Protein 6A5D (pdb70)

Structure (mmCIF, N/CA/C/O backbone):
data_6A5D
#
_entry.id   6A5D
#
_cell.length_a   35.212
_cell.length_b   66.516
_cell.length_c   43.686
_cell.angle_alpha   90.000
_cell.angle_beta   111.130
_cell.angle_gamma   90.000
#
_symmetry.space_group_name_H-M   'P 1 21 1'
#
loop_
_entity.id
_entity.type
_entity.pdbx_description
1 polymer 'GPI-anchored protein LLG1'
2 branched alpha-L-fucopyranose-(1-3)-[alpha-L-fucopyranose-(1-6)]2-acetamido-2-deoxy-beta-D-glucopyranose
3 water water
#
loop_
_atom_site.group_PDB
_atom_site.id
_atom_site.type_symbol
_atom_site.label_atom_id
_atom_site.label_alt_id
_atom_site.label_comp_id
_atom_site.label_asym_id
_atom_site.label_entity_id
_atom_site.label_seq_id
_atom_site.pdbx_PDB_ins_code
_atom_site.Cartn_x
_atom_site.Cartn_y
_atom_site.Cartn_z
_atom_site.occupancy
_atom_site.B_iso_or_equiv
_atom_site.auth_seq_id
_atom_site.auth_comp_id
_atom_site.auth_asym_id
_atom_site.auth_atom_id
_atom_site.pdbx_PDB_model_num
ATOM 1 N N . LYS A 1 23 ? -8.364 9.466 19.083 1.00 20.85 46 LYS A N 1
ATOM 2 C CA . LYS A 1 23 ? -7.914 9.349 17.700 1.00 16.64 46 LYS A CA 1
ATOM 3 C C . LYS A 1 23 ? -8.884 8.523 16.853 1.00 17.01 46 LYS A C 1
ATOM 4 O O . LYS A 1 23 ? -9.550 7.620 17.353 1.00 15.64 46 LYS A O 1
ATOM 10 N N . LYS A 1 24 ? -8.962 8.826 15.562 1.00 13.67 47 LYS A N 1
ATOM 11 C CA . LYS A 1 24 ? -9.785 8.028 14.672 1.00 13.01 47 LYS A CA 1
ATOM 12 C C . LYS A 1 24 ? -9.119 6.678 14.433 1.00 11.98 47 LYS A C 1
ATOM 13 O O . LYS A 1 24 ? -7.894 6.544 14.513 1.00 13.64 47 LYS A O 1
ATOM 19 N N . THR A 1 25 ? -9.947 5.669 14.177 1.00 12.49 48 THR A N 1
ATOM 20 C CA . THR A 1 25 ? -9.458 4.318 13.924 1.00 13.74 48 THR A CA 1
ATOM 21 C C . THR A 1 25 ? -8.764 4.256 12.572 1.00 14.01 48 THR A C 1
ATOM 22 O O . THR A 1 25 ? -9.375 4.542 11.538 1.00 11.18 48 THR A O 1
ATOM 26 N N . CYS A 1 26 ? -7.506 3.835 12.563 1.00 10.72 49 CYS A N 1
ATOM 27 C CA . CYS A 1 26 ? -6.758 3.824 11.316 1.00 10.89 49 CYS A CA 1
ATOM 28 C C . CYS A 1 26 ? -7.464 2.922 10.310 1.00 13.64 49 CYS A C 1
ATOM 29 O O . CYS A 1 26 ? -7.793 1.774 10.646 1.00 13.61 49 CYS A O 1
ATOM 32 N N . PRO A 1 27 ? -7.732 3.398 9.086 1.00 14.08 50 PRO A N 1
ATOM 33 C CA . PRO A 1 27 ? -8.371 2.527 8.087 1.00 13.22 50 PRO A CA 1
ATOM 34 C C . PRO A 1 27 ? -7.436 1.519 7.434 1.00 14.41 50 PRO A C 1
ATOM 35 O O . PRO A 1 27 ? -7.929 0.598 6.766 1.00 16.18 50 PRO A O 1
ATOM 39 N N . VAL A 1 28 ? -6.120 1.678 7.578 1.00 12.44 51 VAL A N 1
ATOM 40 C CA . VAL A 1 28 ? -5.145 0.702 7.090 1.00 12.42 51 VAL A CA 1
ATOM 41 C C . VAL A 1 28 ? -4.999 -0.412 8.113 1.00 13.60 51 VAL A C 1
ATOM 42 O O . VAL A 1 28 ? -4.788 -0.158 9.304 1.00 15.74 51 VAL A O 1
ATOM 46 N N . ASN A 1 29 ? -5.133 -1.654 7.657 1.00 12.24 52 ASN A N 1
ATOM 47 C CA . ASN A 1 29 ? -5.124 -2.806 8.566 1.00 12.64 52 ASN A CA 1
ATOM 48 C C . ASN A 1 29 ? -3.693 -3.289 8.812 1.00 11.90 52 ASN A C 1
ATOM 49 O O . ASN A 1 29 ? -3.268 -4.359 8.370 1.00 12.76 52 ASN A O 1
ATOM 54 N N . PHE A 1 30 ? -2.954 -2.478 9.572 1.00 10.74 53 PHE A N 1
ATOM 55 C CA . PHE A 1 30 ? -1.556 -2.789 9.841 1.00 12.97 53 PHE A CA 1
ATOM 56 C C . PHE A 1 30 ? -1.389 -4.141 10.517 1.00 11.05 53 PHE A C 1
ATOM 57 O O . PHE A 1 30 ? -0.385 -4.823 10.279 1.00 10.57 53 PHE A O 1
ATOM 65 N N . GLU A 1 31 ? -2.379 -4.566 11.312 1.00 10.72 54 GLU A N 1
ATOM 66 C CA . GLU A 1 31 ? -2.262 -5.828 12.035 1.00 14.89 54 GLU A CA 1
ATOM 67 C C . GLU A 1 31 ? -1.936 -6.994 11.111 1.00 14.56 54 GLU A C 1
ATOM 68 O O . GLU A 1 31 ? -1.149 -7.880 11.470 1.00 12.60 54 GLU A O 1
ATOM 74 N N . PHE A 1 32 ? -2.503 -6.996 9.909 1.00 14.96 55 PHE A N 1
ATOM 75 C CA . PHE A 1 32 ? -2.423 -8.144 9.019 1.00 12.08 55 PHE A CA 1
ATOM 76 C C . PHE A 1 32 ? -1.579 -7.909 7.777 1.00 14.33 55 PHE A C 1
ATOM 77 O O . PHE A 1 32 ? -1.616 -8.718 6.843 1.00 12.73 55 PHE A O 1
ATOM 85 N N . MET A 1 33 ? -0.809 -6.833 7.747 1.00 12.93 56 MET A N 1
ATOM 86 C CA . MET A 1 33 ? 0.072 -6.581 6.625 1.00 13.27 56 MET A CA 1
ATOM 87 C C . MET A 1 33 ? 1.295 -7.480 6.703 1.00 11.80 56 MET A C 1
ATOM 88 O O . MET A 1 33 ? 1.536 -8.188 7.690 1.00 11.89 56 MET A O 1
ATOM 93 N N . ASN A 1 34 ? 2.071 -7.447 5.637 1.00 9.85 57 ASN A N 1
ATOM 94 C CA . ASN A 1 34 ? 3.237 -8.298 5.504 1.00 11.89 57 ASN A CA 1
ATOM 95 C C . ASN A 1 34 ? 4.476 -7.465 5.789 1.00 11.49 57 ASN A C 1
ATOM 96 O O . ASN A 1 34 ? 4.781 -6.530 5.047 1.00 12.17 57 ASN A O 1
ATOM 101 N N . TYR A 1 35 ? 5.194 -7.826 6.850 1.00 10.40 58 TYR A N 1
ATOM 102 C CA . TYR A 1 35 ? 6.336 -7.071 7.343 1.00 10.34 58 TYR A CA 1
ATOM 103 C C . TYR A 1 35 ? 7.667 -7.641 6.870 1.00 11.32 58 TYR A C 1
ATOM 104 O O . TYR A 1 35 ? 8.723 -7.157 7.298 1.00 12.31 58 TYR A O 1
ATOM 113 N N . THR A 1 36 ? 7.641 -8.633 5.972 1.00 10.38 59 THR A N 1
ATOM 114 C CA . THR A 1 36 ? 8.868 -9.337 5.605 1.00 11.97 59 THR A CA 1
ATOM 115 C C . THR A 1 36 ? 9.867 -8.426 4.902 1.00 10.69 59 THR A C 1
ATOM 116 O O . THR A 1 36 ? 11.082 -8.624 5.041 1.00 15.21 59 THR A O 1
ATOM 120 N N . ILE A 1 37 ? 9.396 -7.408 4.182 1.00 10.11 60 ILE A N 1
ATOM 121 C CA . ILE A 1 37 ? 10.338 -6.475 3.565 1.00 12.44 60 ILE A CA 1
ATOM 122 C C . ILE A 1 37 ? 11.264 -5.868 4.617 1.00 12.91 60 ILE A C 1
ATOM 123 O O . ILE A 1 37 ? 12.459 -5.659 4.370 1.00 14.46 60 ILE A O 1
ATOM 128 N N . ILE A 1 38 ? 10.738 -5.610 5.818 1.00 11.31 61 ILE A N 1
ATOM 129 C CA . ILE A 1 38 ? 11.572 -5.081 6.899 1.00 9.67 61 ILE A CA 1
ATOM 130 C C . ILE A 1 38 ? 12.355 -6.192 7.594 1.00 11.24 61 ILE A C 1
ATOM 131 O O . ILE A 1 38 ? 13.582 -6.097 7.754 1.00 13.17 61 ILE A O 1
ATOM 136 N N . THR A 1 39 ? 11.668 -7.254 8.038 1.00 9.54 62 THR A N 1
ATOM 137 C CA . THR A 1 39 ? 12.330 -8.253 8.879 1.00 12.07 62 THR A CA 1
ATOM 138 C C . THR A 1 39 ? 13.406 -9.026 8.123 1.00 14.52 62 THR A C 1
ATOM 139 O O . THR A 1 39 ? 14.376 -9.490 8.744 1.00 13.86 62 THR A O 1
ATOM 143 N N . SER A 1 40 ? 13.246 -9.202 6.805 1.00 11.02 63 SER A N 1
ATOM 144 C CA . SER A 1 40 ? 14.253 -9.910 6.016 1.00 14.28 63 SER A CA 1
ATOM 145 C C . SER A 1 40 ? 15.505 -9.066 5.795 1.00 14.64 63 SER A C 1
ATOM 146 O O . SER A 1 40 ? 16.590 -9.621 5.581 1.00 18.00 63 SER A O 1
ATOM 149 N N . LYS A 1 41 ? 15.373 -7.732 5.786 1.00 12.41 64 LYS A N 1
ATOM 150 C CA . LYS A 1 41 ? 16.505 -6.848 5.517 1.00 12.88 64 LYS A CA 1
ATOM 151 C C . LYS A 1 41 ? 17.123 -6.224 6.758 1.00 14.31 64 LYS A C 1
ATOM 152 O O . LYS A 1 41 ? 18.228 -5.680 6.667 1.00 14.91 64 LYS A O 1
ATOM 158 N N . CYS A 1 42 ? 16.431 -6.236 7.890 1.00 12.15 65 CYS A N 1
ATOM 159 C CA . CYS A 1 42 ? 16.844 -5.476 9.063 1.00 10.33 65 CYS A CA 1
ATOM 160 C C . CYS A 1 42 ? 16.925 -6.430 10.251 1.00 11.21 65 CYS A C 1
ATOM 161 O O . CYS A 1 42 ? 15.933 -6.648 10.947 1.00 12.35 65 CYS A O 1
ATOM 164 N N . LYS A 1 43 ? 18.101 -7.002 10.480 1.00 12.10 66 LYS A N 1
ATOM 165 C CA . LYS A 1 43 ? 18.263 -8.019 11.509 1.00 15.22 66 LYS A CA 1
ATOM 166 C C . LYS A 1 43 ? 19.225 -7.501 12.563 1.00 14.58 66 LYS A C 1
ATOM 167 O O . LYS A 1 43 ? 20.204 -6.820 12.237 1.00 16.35 66 LYS A O 1
ATOM 173 N N . GLY A 1 44 ? 18.913 -7.799 13.821 1.00 17.64 67 GLY A N 1
ATOM 174 C CA . GLY A 1 44 ? 19.720 -7.393 14.958 1.00 20.90 67 GLY A CA 1
ATOM 175 C C . GLY A 1 44 ? 20.657 -8.451 15.501 1.00 22.10 67 GLY A C 1
ATOM 176 O O . GLY A 1 44 ? 20.711 -9.566 14.982 1.00 21.27 67 GLY A O 1
ATOM 177 N N . PRO A 1 45 ? 21.395 -8.107 16.566 1.00 17.14 68 PRO A N 1
ATOM 178 C CA . PRO A 1 45 ? 21.235 -6.852 17.309 1.00 16.92 68 PRO A CA 1
ATOM 179 C C . PRO A 1 45 ? 21.949 -5.647 16.675 1.00 17.58 68 PRO A C 1
ATOM 180 O O . PRO A 1 45 ? 21.615 -4.508 16.997 1.00 19.15 68 PRO A O 1
ATOM 184 N N . LYS A 1 46 ? 22.897 -5.886 15.770 1.00 16.30 69 LYS A N 1
ATOM 185 C CA . LYS A 1 46 ? 23.583 -4.797 15.066 1.00 16.38 69 LYS A CA 1
ATOM 186 C C . LYS A 1 46 ? 22.819 -4.447 13.789 1.00 16.11 69 LYS A C 1
ATOM 187 O O . LYS A 1 46 ? 23.213 -4.781 12.670 1.00 16.56 69 LYS A O 1
ATOM 193 N N . TYR A 1 47 ? 21.686 -3.785 13.982 1.00 14.14 70 TYR A N 1
ATOM 194 C CA . TYR A 1 47 ? 20.817 -3.418 12.873 1.00 13.82 70 TYR A CA 1
ATOM 195 C C . TYR A 1 47 ? 21.543 -2.485 11.902 1.00 14.75 70 TYR A C 1
ATOM 196 O O . TYR A 1 47 ? 22.110 -1.473 12.328 1.00 15.00 70 TYR A O 1
ATOM 205 N N . PRO A 1 48 ? 21.597 -2.811 10.617 1.00 11.97 71 PRO A N 1
ATOM 206 C CA . PRO A 1 48 ? 22.258 -1.915 9.640 1.00 12.32 71 PRO A CA 1
ATOM 207 C C . PRO A 1 48 ? 21.427 -0.662 9.410 1.00 11.59 71 PRO A C 1
ATOM 208 O O . PRO A 1 48 ? 20.308 -0.745 8.891 1.00 12.31 71 PRO A O 1
ATOM 212 N N . PRO A 1 49 ? 21.944 0.524 9.741 1.00 9.35 72 PRO A N 1
ATOM 213 C CA . PRO A 1 49 ? 21.084 1.732 9.714 1.00 10.94 72 PRO A CA 1
ATOM 214 C C . PRO A 1 49 ? 20.499 2.073 8.350 1.00 11.22 72 PRO A C 1
ATOM 215 O O . PRO A 1 49 ? 19.303 2.382 8.255 1.00 11.85 72 PRO A O 1
ATOM 219 N N . LYS A 1 50 ? 21.319 2.087 7.299 1.00 11.45 73 LYS A N 1
ATOM 220 C CA . LYS A 1 50 ? 20.814 2.488 5.991 1.00 12.59 73 LYS A CA 1
ATOM 221 C C . LYS A 1 50 ? 19.846 1.451 5.430 1.00 10.15 73 LYS A C 1
ATOM 222 O O . LYS A 1 50 ? 18.773 1.803 4.915 1.00 11.92 73 LYS A O 1
ATOM 228 N N . GLU A 1 51 ? 20.191 0.167 5.530 1.00 12.05 74 GLU A N 1
ATOM 229 C CA . GLU A 1 51 ? 19.291 -0.870 5.028 1.00 12.24 74 GLU A CA 1
ATOM 230 C C . GLU A 1 51 ? 17.991 -0.920 5.822 1.00 10.71 74 GLU A C 1
ATOM 231 O O . GLU A 1 51 ? 16.916 -1.108 5.250 1.00 12.49 74 GLU A O 1
ATOM 237 N N . CYS A 1 52 ? 18.066 -0.684 7.132 1.00 10.01 75 CYS A N 1
ATOM 238 C CA . CYS A 1 52 ? 16.864 -0.689 7.953 1.00 9.77 75 CYS A CA 1
ATOM 239 C C . CYS A 1 52 ? 15.972 0.491 7.618 1.00 10.31 75 CYS A C 1
ATOM 240 O O . CYS A 1 52 ? 14.756 0.329 7.476 1.00 9.66 75 CYS A O 1
ATOM 243 N N . CYS A 1 53 ? 16.551 1.690 7.492 1.00 8.41 76 CYS A N 1
ATOM 244 C CA . CYS A 1 53 ? 15.762 2.851 7.103 1.00 10.15 76 CYS A CA 1
ATOM 245 C C . CYS A 1 53 ? 15.135 2.655 5.730 1.00 9.48 76 CYS A C 1
ATOM 246 O O . CYS A 1 53 ? 13.952 2.954 5.539 1.00 8.38 76 CYS A O 1
ATOM 249 N N . GLY A 1 54 ? 15.907 2.143 4.764 1.00 10.16 77 GLY A N 1
ATOM 250 C CA . GLY A 1 54 ? 15.356 1.947 3.431 1.00 10.59 77 GLY A CA 1
ATOM 251 C C . GLY A 1 54 ? 14.192 0.976 3.419 1.00 11.76 77 GLY A C 1
ATOM 252 O O . GLY A 1 54 ? 13.194 1.209 2.736 1.00 9.23 77 GLY A O 1
ATOM 253 N N . ALA A 1 55 ? 14.300 -0.117 4.173 1.00 8.24 78 ALA A N 1
ATOM 254 C CA . ALA A 1 55 ? 13.221 -1.102 4.212 1.00 10.05 78 ALA A CA 1
ATOM 255 C C . ALA A 1 55 ? 11.980 -0.519 4.872 1.00 9.83 78 ALA A C 1
ATOM 256 O O . ALA A 1 55 ? 10.847 -0.781 4.440 1.00 11.01 78 ALA A O 1
ATOM 258 N N . PHE A 1 56 ? 12.179 0.262 5.933 1.00 8.62 79 PHE A N 1
ATOM 259 C CA . PHE A 1 56 ? 11.069 0.928 6.599 1.00 8.31 79 PHE A CA 1
ATOM 260 C C . PHE A 1 56 ? 10.363 1.909 5.667 1.00 9.61 79 PHE A C 1
ATOM 261 O O . PHE A 1 56 ? 9.124 1.934 5.613 1.00 11.25 79 PHE A O 1
ATOM 269 N N . LYS A 1 57 ? 11.131 2.730 4.926 1.00 8.76 80 LYS A N 1
ATOM 270 C CA . LYS A 1 57 ? 10.534 3.637 3.946 1.00 9.42 80 LYS A CA 1
ATOM 271 C C . LYS A 1 57 ? 9.814 2.860 2.858 1.00 8.84 80 LYS A C 1
ATOM 272 O O . LYS A 1 57 ? 8.691 3.211 2.475 1.00 9.72 80 LYS A O 1
ATOM 278 N N . ASP A 1 58 ? 10.417 1.763 2.385 1.00 9.35 81 ASP A N 1
ATOM 279 C CA . ASP A 1 58 ? 9.761 0.950 1.363 1.00 9.18 81 ASP A CA 1
ATOM 280 C C . ASP A 1 58 ? 8.429 0.394 1.864 1.00 10.38 81 ASP A C 1
ATOM 281 O O . ASP A 1 58 ? 7.454 0.309 1.102 1.00 9.10 81 ASP A O 1
ATOM 286 N N . PHE A 1 59 ? 8.363 0.051 3.155 1.00 10.73 82 PHE A N 1
ATOM 287 C CA . PHE A 1 59 ? 7.131 -0.458 3.752 1.00 8.44 82 PHE A CA 1
ATOM 288 C C . PHE A 1 59 ? 6.113 0.656 3.967 1.00 10.35 82 PHE A C 1
ATOM 289 O O . PHE A 1 59 ? 4.916 0.476 3.694 1.00 10.94 82 PHE A O 1
ATOM 297 N N . ALA A 1 60 ? 6.568 1.807 4.470 1.00 10.65 83 ALA A N 1
ATOM 298 C CA . ALA A 1 60 ? 5.688 2.790 5.087 1.00 10.30 83 ALA A CA 1
ATOM 299 C C . ALA A 1 60 ? 5.347 3.950 4.171 1.00 9.56 83 ALA A C 1
ATOM 300 O O . ALA A 1 60 ? 4.257 4.505 4.280 1.00 10.36 83 ALA A O 1
ATOM 302 N N . CYS A 1 61 ? 6.242 4.309 3.261 1.00 10.56 84 CYS A N 1
ATOM 303 C CA . CYS A 1 61 ? 5.984 5.438 2.377 1.00 10.21 84 CYS A CA 1
ATOM 304 C C . CYS A 1 61 ? 4.703 5.323 1.553 1.00 12.38 84 CYS A C 1
ATOM 305 O O . CYS A 1 61 ? 4.104 6.376 1.27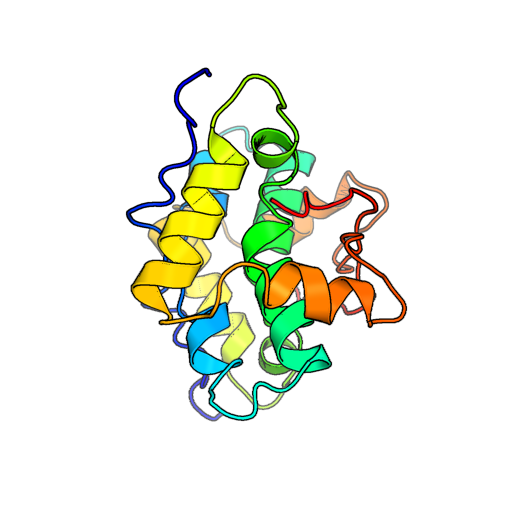1 1.00 10.72 84 CYS A O 1
ATOM 308 N N . PRO A 1 62 ? 4.227 4.141 1.148 1.00 10.35 85 PRO A N 1
ATOM 309 C CA . PRO A 1 62 ? 2.929 4.102 0.454 1.00 11.10 85 PRO A CA 1
ATOM 310 C C . PRO A 1 62 ? 1.770 4.583 1.308 1.00 11.43 85 PRO A C 1
ATOM 311 O O . PRO A 1 62 ? 0.683 4.814 0.770 1.00 12.54 85 PRO A O 1
ATOM 315 N N . TYR A 1 63 ? 1.968 4.770 2.613 1.00 7.28 86 TYR A N 1
ATOM 316 C CA . TYR A 1 63 ? 0.879 5.075 3.532 1.00 10.60 86 TYR A CA 1
ATOM 317 C C . TYR A 1 63 ? 1.023 6.439 4.187 1.00 11.09 86 TYR A C 1
ATOM 318 O O . TYR A 1 63 ? 0.380 6.695 5.207 1.00 11.72 86 TYR A O 1
ATOM 327 N N . THR A 1 64 ? 1.838 7.334 3.611 1.00 9.86 87 THR A N 1
ATOM 328 C CA . THR A 1 64 ? 2.000 8.653 4.222 1.00 11.83 87 THR A CA 1
ATOM 329 C C . THR A 1 64 ? 0.671 9.397 4.328 1.00 10.78 87 THR A C 1
ATOM 330 O O . THR A 1 64 ? 0.456 10.135 5.299 1.00 11.35 87 THR A O 1
ATOM 334 N N . ASP A 1 65 ? -0.237 9.213 3.363 1.00 11.53 88 ASP A N 1
ATOM 335 C CA . ASP A 1 65 ? -1.541 9.874 3.456 1.00 12.47 88 ASP A CA 1
ATOM 336 C C . ASP A 1 65 ? -2.200 9.559 4.795 1.00 11.29 88 ASP A C 1
ATOM 337 O O . ASP A 1 65 ? -2.685 10.453 5.499 1.00 12.50 88 ASP A O 1
ATOM 342 N N . GLN A 1 66 ? -2.224 8.281 5.162 1.00 9.68 89 GLN A N 1
ATOM 343 C CA . GLN A 1 66 ? -2.902 7.868 6.382 1.00 10.26 89 GLN A CA 1
ATOM 344 C C . GLN A 1 66 ? -2.028 8.088 7.609 1.00 10.00 89 GLN A C 1
ATOM 345 O O . GLN A 1 66 ? -2.522 8.536 8.649 1.00 11.85 89 GLN A O 1
ATOM 351 N N . LEU A 1 67 ? -0.723 7.835 7.484 1.00 10.85 90 LEU A N 1
ATOM 352 C CA . LEU A 1 67 ? 0.182 8.020 8.611 1.00 9.85 90 LEU A CA 1
ATOM 353 C C . LEU A 1 67 ? 0.231 9.478 9.045 1.00 13.04 90 LEU A C 1
ATOM 354 O O . LEU A 1 67 ? 0.377 9.772 10.237 1.00 11.96 90 LEU A O 1
ATOM 359 N N . ASN A 1 68 ? 0.141 10.402 8.090 1.00 10.69 91 ASN A N 1
ATOM 360 C CA . ASN A 1 68 ? 0.198 11.835 8.371 1.00 13.25 91 ASN A CA 1
ATOM 361 C C . ASN A 1 68 ? -1.163 12.441 8.650 1.00 12.89 91 ASN A C 1
ATOM 362 O O . ASN A 1 68 ? -1.295 13.675 8.651 1.00 14.53 91 ASN A O 1
ATOM 367 N N . ASP A 1 69 ? -2.184 11.615 8.823 1.00 13.76 92 ASP A N 1
ATOM 368 C CA . ASP A 1 69 ? -3.445 12.076 9.388 1.00 13.55 92 ASP A CA 1
ATOM 369 C C . ASP A 1 69 ? -3.240 12.118 10.895 1.00 14.93 92 ASP A C 1
ATOM 370 O O . ASP A 1 69 ? -3.338 11.099 11.586 1.00 14.07 92 ASP A O 1
ATOM 375 N N . LEU A 1 70 ? -2.951 13.316 11.407 1.00 15.42 93 LEU A N 1
ATOM 376 C CA . LEU A 1 70 ? -2.601 13.486 12.806 1.00 13.67 93 LEU A CA 1
ATOM 377 C C . LEU A 1 70 ? -3.775 13.233 13.742 1.00 16.29 93 LEU A C 1
ATOM 378 O O . LEU A 1 70 ? -3.567 13.086 14.952 1.00 18.60 93 LEU A O 1
ATOM 383 N N . SER A 1 71 ? -4.990 13.177 13.212 1.00 14.65 94 SER A N 1
ATOM 384 C CA . SER A 1 71 ? -6.183 12.885 13.994 1.00 14.21 94 SER A CA 1
ATOM 385 C C . SER A 1 71 ? -6.457 11.395 14.122 1.00 13.77 94 SER A C 1
ATOM 386 O O . SER A 1 71 ? -7.400 11.012 14.821 1.00 14.03 94 SER A O 1
ATOM 389 N N . SER A 1 72 ? -5.657 10.552 13.481 1.00 13.28 95 SER A N 1
ATOM 390 C CA . SER A 1 72 ? -5.848 9.108 13.501 1.00 14.25 95 SER A CA 1
ATOM 391 C C . SER A 1 72 ? -4.737 8.437 14.292 1.00 14.41 95 SER A C 1
ATOM 392 O O . SER A 1 72 ? -3.704 9.041 14.605 1.00 15.92 95 SER A O 1
ATOM 395 N N . ASP A 1 73 ? -4.953 7.157 14.595 1.00 10.23 96 ASP A N 1
ATOM 396 C CA . ASP A 1 73 ? -3.946 6.361 15.277 1.00 11.60 96 ASP A CA 1
ATOM 397 C C . ASP A 1 73 ? -3.097 5.541 14.312 1.00 13.09 96 ASP A C 1
ATOM 398 O O . ASP A 1 73 ? -2.458 4.575 14.736 1.00 10.23 96 ASP A O 1
ATOM 403 N N . CYS A 1 74 ? -3.031 5.941 13.037 1.00 11.30 97 CYS A N 1
ATOM 404 C CA . CYS A 1 74 ? -2.314 5.144 12.042 1.00 11.11 97 CYS A CA 1
ATOM 405 C C . CYS A 1 74 ? -0.837 5.001 12.394 1.00 10.92 97 CYS A C 1
ATOM 406 O O . CYS A 1 74 ? -0.298 3.894 12.378 1.00 11.45 97 CY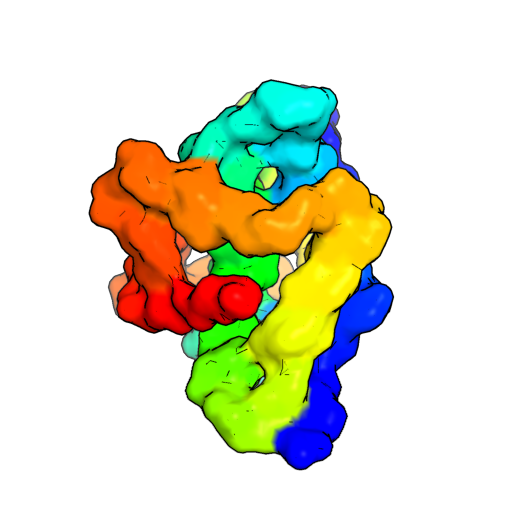S A O 1
ATOM 409 N N . ALA A 1 75 ? -0.168 6.113 12.727 1.00 12.25 98 ALA A N 1
ATOM 410 C CA . ALA A 1 75 ? 1.269 6.052 12.988 1.00 11.79 98 ALA A CA 1
ATOM 411 C C . ALA A 1 75 ? 1.585 5.193 14.210 1.00 12.20 98 ALA A C 1
ATOM 412 O O . ALA A 1 75 ? 2.441 4.300 14.149 1.00 14.24 98 ALA A O 1
ATOM 414 N N . THR A 1 76 ? 0.908 5.444 15.334 1.00 11.56 99 THR A N 1
ATOM 415 C CA . THR A 1 76 ? 1.178 4.641 16.530 1.00 13.95 99 THR A CA 1
ATOM 416 C C . THR A 1 76 ? 0.843 3.167 16.304 1.00 14.20 99 THR A C 1
ATOM 417 O O . THR A 1 76 ? 1.559 2.279 16.780 1.00 13.55 99 THR A O 1
ATOM 421 N N . THR A 1 77 ? -0.235 2.883 15.569 1.00 11.51 100 THR A N 1
ATOM 422 C CA . THR A 1 77 ? -0.579 1.496 15.269 1.00 12.05 100 THR A CA 1
ATOM 423 C C . THR A 1 77 ? 0.498 0.834 14.416 1.00 11.17 100 THR A C 1
ATOM 424 O O . THR A 1 77 ? 0.915 -0.293 14.695 1.00 13.19 100 THR A O 1
ATOM 428 N N . MET A 1 78 ? 0.971 1.522 13.374 1.00 10.66 101 MET A N 1
ATOM 429 C CA . MET A 1 78 ? 2.003 0.944 12.521 1.00 11.87 101 MET A CA 1
ATOM 430 C C . MET A 1 78 ? 3.261 0.622 13.311 1.00 11.40 101 MET A C 1
ATOM 431 O O . MET A 1 78 ? 3.813 -0.478 13.200 1.00 12.66 101 MET A O 1
ATOM 436 N N . PHE A 1 79 ? 3.747 1.585 14.088 1.00 10.99 102 PHE A N 1
ATOM 437 C CA . PHE A 1 79 ? 4.959 1.340 14.862 1.00 12.43 102 PHE A CA 1
ATOM 438 C C . PHE A 1 79 ? 4.757 0.206 15.866 1.00 11.75 102 PHE A C 1
ATOM 439 O O . PHE A 1 79 ? 5.666 -0.606 16.097 1.00 15.17 102 PHE A O 1
ATOM 447 N N . SER A 1 80 ? 3.561 0.102 16.447 1.00 11.34 103 SER A N 1
ATOM 448 C CA . SER A 1 80 ? 3.321 -0.969 17.409 1.00 11.46 103 SER A CA 1
ATOM 449 C C . SER A 1 80 ? 3.460 -2.338 16.752 1.00 13.66 103 SER A C 1
ATOM 450 O O . SER A 1 80 ? 4.057 -3.251 17.334 1.00 12.99 103 SER A O 1
ATOM 453 N N . TYR A 1 81 ? 2.992 -2.482 15.509 1.00 12.02 104 TYR A N 1
ATOM 454 C CA . TYR A 1 81 ? 3.091 -3.774 14.840 1.00 11.71 104 TYR A CA 1
ATOM 455 C C . TYR A 1 81 ? 4.472 -4.026 14.253 1.00 11.15 104 TYR A C 1
ATOM 456 O O . TYR A 1 81 ? 4.963 -5.161 14.302 1.00 14.21 104 TYR A O 1
ATOM 465 N N . ILE A 1 82 ? 5.125 -3.000 13.704 1.00 10.19 105 ILE A N 1
ATOM 466 C CA . ILE A 1 82 ? 6.509 -3.178 13.274 1.00 10.16 105 ILE A CA 1
ATOM 467 C C . ILE A 1 82 ? 7.340 -3.715 14.424 1.00 11.27 105 ILE A C 1
ATOM 468 O O . ILE A 1 82 ? 8.069 -4.705 14.286 1.00 10.92 105 ILE A O 1
ATOM 473 N N . ASN A 1 83 ? 7.206 -3.084 15.584 1.00 13.03 106 ASN A N 1
ATOM 474 C CA . ASN A 1 83 ? 8.076 -3.421 16.697 1.00 12.26 106 ASN A CA 1
ATOM 475 C C . ASN A 1 83 ? 7.709 -4.769 17.294 1.00 13.40 106 ASN A C 1
ATOM 476 O O . ASN A 1 83 ? 8.594 -5.505 17.751 1.00 13.42 106 ASN A O 1
ATOM 481 N N . LEU A 1 84 ? 6.420 -5.106 17.290 1.00 13.02 107 LEU A N 1
ATOM 482 C CA . LEU A 1 84 ? 5.974 -6.400 17.791 1.00 12.40 107 LEU A CA 1
ATOM 483 C C . LEU A 1 84 ? 6.451 -7.539 16.896 1.00 14.13 107 LEU A C 1
ATOM 484 O O . LEU A 1 84 ? 7.086 -8.494 17.361 1.00 14.47 107 LEU A O 1
ATOM 489 N N . TYR A 1 85 ? 6.139 -7.465 15.602 1.00 13.43 108 TYR A N 1
ATOM 490 C CA . TYR A 1 85 ? 6.459 -8.570 14.710 1.00 13.10 108 TYR A CA 1
ATOM 491 C C . TYR A 1 85 ? 7.959 -8.693 14.457 1.00 13.88 108 TYR A C 1
ATOM 492 O O . TYR A 1 85 ? 8.457 -9.802 14.226 1.00 14.94 108 TYR A O 1
ATOM 501 N N . GLY A 1 86 ? 8.697 -7.584 14.514 1.00 11.78 109 GLY A N 1
ATOM 502 C CA . GLY A 1 86 ? 10.113 -7.620 14.207 1.00 13.29 109 GLY A CA 1
ATOM 503 C C . GLY A 1 86 ? 11.015 -7.629 15.422 1.00 12.45 109 GLY A C 1
ATOM 504 O O . GLY A 1 86 ? 12.240 -7.753 15.295 1.00 13.36 109 GLY A O 1
ATOM 505 N N . LYS A 1 87 ? 10.417 -7.491 16.605 1.00 11.66 110 LYS A N 1
ATOM 506 C CA . LYS A 1 87 ? 11.159 -7.399 17.863 1.00 13.33 110 LYS A CA 1
ATOM 507 C C . LYS A 1 87 ? 12.163 -6.250 17.839 1.00 12.37 110 LYS A C 1
ATOM 508 O O . LYS A 1 87 ? 13.323 -6.401 18.213 1.00 12.26 110 LYS A O 1
ATOM 514 N N . TYR A 1 88 ? 11.695 -5.072 17.375 1.00 10.43 111 TYR A N 1
ATOM 515 C CA . TYR A 1 88 ? 12.589 -3.927 17.238 1.00 10.29 111 TYR A CA 1
ATOM 516 C C . TYR A 1 88 ? 12.413 -2.968 18.405 1.00 11.61 111 TYR A C 1
ATOM 517 O O . TYR A 1 88 ? 11.293 -2.774 18.888 1.00 11.86 111 TYR A O 1
ATOM 526 N N . PRO A 1 89 ? 13.499 -2.348 18.855 1.00 10.75 112 PRO A N 1
ATOM 527 C CA . PRO A 1 89 ? 13.388 -1.307 19.872 1.00 12.18 112 PRO A CA 1
ATOM 528 C C . PRO A 1 89 ? 12.522 -0.166 19.371 1.00 11.63 112 PRO A C 1
ATOM 529 O O . PRO A 1 89 ? 12.600 0.213 18.192 1.00 10.24 112 PRO A O 1
ATOM 533 N N . PRO A 1 90 ? 11.691 0.415 20.233 1.00 11.60 113 PRO A N 1
ATOM 534 C CA . PRO A 1 90 ? 10.885 1.565 19.808 1.00 12.43 113 PRO A CA 1
ATOM 535 C C . PRO A 1 90 ? 11.792 2.721 19.415 1.00 12.89 113 PRO A C 1
ATOM 536 O O . PRO A 1 90 ? 12.787 3.006 20.079 1.00 13.02 113 PRO A O 1
ATOM 540 N N . GLY A 1 91 ? 11.441 3.378 18.312 1.00 11.34 114 GLY A N 1
ATOM 541 C CA . GLY A 1 91 ? 12.224 4.468 17.783 1.00 11.36 114 GLY A CA 1
ATOM 542 C C . GLY A 1 91 ? 13.421 4.071 16.937 1.00 12.04 114 GLY A C 1
ATOM 543 O O . GLY A 1 91 ? 14.108 4.963 16.418 1.00 12.52 114 GLY A O 1
ATOM 544 N N . LEU A 1 92 ? 13.672 2.840 16.769 1.00 9.96 115 LEU A N 1
ATOM 545 C CA . LEU A 1 92 ? 14.828 2.390 15.987 1.00 10.00 115 LEU A CA 1
ATOM 546 C C . LEU A 1 92 ? 14.833 3.018 14.593 1.00 10.16 115 LEU A C 1
ATOM 547 O O . LEU A 1 92 ? 15.804 3.664 14.190 1.00 10.53 115 LEU A O 1
ATOM 552 N N . PHE A 1 93 ? 13.719 2.811 13.847 1.00 10.33 116 PHE A N 1
ATOM 553 C CA . PHE A 1 93 ? 13.676 3.276 12.464 1.00 9.50 116 PHE A CA 1
ATOM 554 C C . PHE A 1 93 ? 13.677 4.789 12.386 1.00 11.44 116 PHE A C 1
ATOM 555 O O . PHE A 1 93 ? 14.363 5.370 11.538 1.00 8.10 116 PHE A O 1
ATOM 563 N N . ALA A 1 94 ? 12.931 5.448 13.273 1.00 9.84 117 ALA A N 1
ATOM 564 C CA . ALA A 1 94 ? 12.984 6.901 13.336 1.00 10.93 117 ALA A CA 1
ATOM 565 C C . ALA A 1 94 ? 14.413 7.388 13.557 1.00 10.92 117 ALA A C 1
ATOM 566 O O . ALA A 1 94 ? 14.890 8.296 12.861 1.00 12.11 117 ALA A O 1
ATOM 568 N N . ASN A 1 95 ? 15.129 6.770 14.501 1.00 12.68 118 ASN A N 1
ATOM 569 C CA . ASN A 1 95 ? 16.507 7.172 14.786 1.00 11.03 118 ASN A CA 1
ATOM 570 C C . ASN A 1 95 ? 17.407 6.903 13.593 1.00 12.46 118 ASN A C 1
ATOM 571 O O . ASN A 1 95 ? 18.176 7.779 13.175 1.00 10.40 118 ASN A O 1
ATOM 576 N N . GLN A 1 96 ? 17.329 5.686 13.032 1.00 12.54 119 GLN A N 1
ATOM 577 C CA . GLN A 1 96 ? 18.196 5.338 11.906 1.00 11.06 119 GLN A CA 1
ATOM 578 C C . GLN A 1 96 ? 17.964 6.252 10.711 1.00 10.97 119 GLN A C 1
ATOM 579 O O . GLN A 1 96 ? 18.922 6.703 10.071 1.00 9.73 119 GLN A O 1
ATOM 585 N N . CYS A 1 97 ? 16.696 6.528 10.375 1.00 9.91 120 CYS A N 1
ATOM 586 C CA . CYS A 1 97 ? 16.427 7.369 9.217 1.00 10.37 120 CYS A CA 1
ATOM 587 C C . CYS A 1 97 ? 16.893 8.797 9.476 1.00 11.26 120 CYS A C 1
ATOM 588 O O . CYS A 1 97 ? 17.412 9.461 8.570 1.00 9.68 120 CYS A O 1
ATOM 591 N N . LYS A 1 98 ? 16.711 9.291 10.704 1.00 9.39 121 LYS A N 1
ATOM 592 C CA . LYS A 1 98 ? 17.157 10.646 11.007 1.00 12.08 121 LYS A CA 1
ATOM 593 C C . LYS A 1 98 ? 18.674 10.745 10.953 1.00 12.83 121 LYS A C 1
ATOM 594 O O . LYS A 1 98 ? 19.206 11.826 10.673 1.00 13.82 121 LYS A O 1
ATOM 600 N N . GLU A 1 99 ? 19.378 9.624 11.157 1.00 13.06 122 GLU A N 1
ATOM 601 C CA . GLU A 1 99 ? 20.822 9.577 10.949 1.00 13.15 122 GLU A CA 1
ATOM 602 C C . GLU A 1 99 ? 21.214 9.625 9.479 1.00 14.19 122 GLU A C 1
ATOM 603 O O . GLU A 1 99 ? 22.369 9.936 9.166 1.00 19.23 122 GLU A O 1
ATOM 609 N N . GLY A 1 100 ? 20.307 9.251 8.586 1.00 13.57 123 GLY A N 1
ATOM 610 C CA . GLY A 1 100 ? 20.620 9.190 7.179 1.00 14.93 123 GLY A CA 1
ATOM 611 C C . GLY A 1 100 ? 20.509 10.526 6.485 1.00 14.20 123 GLY A C 1
ATOM 612 O O . GLY A 1 100 ? 19.942 11.487 6.998 1.00 14.02 123 GLY A O 1
ATOM 613 N N . LYS A 1 101 ? 21.051 10.554 5.263 1.00 17.36 124 LYS A N 1
ATOM 614 C CA . LYS A 1 101 ? 21.069 11.782 4.474 1.00 19.87 124 LYS A CA 1
ATOM 615 C C . LYS A 1 101 ? 19.664 12.316 4.226 1.00 17.95 124 LYS A C 1
ATOM 616 O O . LYS A 1 101 ? 19.453 13.538 4.211 1.00 18.90 124 LYS A O 1
ATOM 622 N N . GLU A 1 102 ? 18.694 11.431 4.032 1.00 15.88 125 GLU A N 1
ATOM 623 C CA . GLU A 1 102 ? 17.345 11.840 3.670 1.00 15.44 125 GLU A CA 1
ATOM 624 C C . GLU A 1 102 ? 16.429 12.008 4.871 1.00 14.24 125 GLU A C 1
ATOM 625 O O . GLU A 1 102 ? 15.244 12.298 4.687 1.00 12.75 125 GLU A O 1
ATOM 631 N N . GLY A 1 103 ? 16.937 11.821 6.092 1.00 10.62 126 GLY A N 1
ATOM 632 C CA . GLY A 1 103 ? 16.078 11.941 7.254 1.00 10.05 126 GLY A CA 1
ATOM 633 C C . GLY A 1 103 ? 14.907 10.987 7.141 1.00 12.29 126 GLY A C 1
ATOM 634 O O . GLY A 1 103 ? 15.041 9.852 6.662 1.00 10.97 126 GLY A O 1
ATOM 635 N N . LEU A 1 104 ? 13.731 11.464 7.547 1.00 11.50 127 LEU A N 1
ATOM 636 C CA . LEU A 1 104 ? 12.501 10.686 7.457 1.00 11.30 127 LEU A CA 1
ATOM 637 C C . LEU A 1 104 ? 11.702 10.997 6.191 1.00 13.11 127 LEU A C 1
ATOM 638 O O . LEU A 1 104 ? 10.518 10.648 6.110 1.00 13.43 127 LEU A O 1
ATOM 643 N N . GLU A 1 105 ? 12.338 11.611 5.193 1.00 12.18 128 GLU A N 1
ATOM 644 C CA . GLU A 1 105 ? 11.652 11.975 3.956 1.00 13.39 128 GLU A CA 1
ATOM 645 C C . GLU A 1 105 ? 11.517 10.777 3.020 1.00 13.25 128 GLU A C 1
ATOM 646 O O . GLU A 1 105 ? 12.494 10.077 2.729 1.00 13.81 128 GLU A O 1
ATOM 652 N N . CYS A 1 106 ? 10.299 10.556 2.538 1.00 14.04 129 CYS A N 1
ATOM 653 C CA . CYS A 1 106 ? 10.062 9.572 1.496 1.00 12.36 129 CYS A CA 1
ATOM 654 C C . CYS A 1 106 ? 10.566 10.111 0.162 1.00 16.81 129 CYS A C 1
ATOM 655 O O . CYS A 1 106 ? 10.550 11.322 -0.071 1.00 15.79 129 CYS A O 1
ATOM 658 N N . PRO A 1 107 ? 11.026 9.234 -0.731 1.00 13.55 130 PRO A N 1
ATOM 659 C CA . PRO A 1 107 ? 11.608 9.725 -1.992 1.00 17.35 130 PRO A CA 1
ATOM 660 C C . PRO A 1 107 ? 10.637 10.534 -2.831 1.00 18.09 130 PRO A C 1
ATOM 661 O O . PRO A 1 107 ? 11.073 11.438 -3.556 1.00 18.24 130 PRO A O 1
ATOM 665 N N . ALA A 1 108 ? 9.335 10.265 -2.737 1.00 16.21 131 ALA A N 1
ATOM 666 C CA . ALA A 1 108 ? 8.343 11.081 -3.432 1.00 19.66 131 ALA A CA 1
ATOM 667 C C . ALA A 1 108 ? 8.079 12.423 -2.759 1.00 17.73 131 ALA A C 1
ATOM 668 O O . ALA A 1 108 ? 7.324 13.230 -3.313 1.00 21.30 131 ALA A O 1
ATOM 670 N N . GLY A 1 109 ? 8.669 12.698 -1.599 1.00 16.38 132 GLY A N 1
ATOM 671 C CA . GLY A 1 109 ? 8.646 14.024 -0.999 1.00 18.46 132 GLY A CA 1
ATOM 672 C C . GLY A 1 109 ? 7.978 14.124 0.357 1.00 18.65 132 GLY A C 1
ATOM 673 O O . GLY A 1 109 ? 8.268 15.074 1.105 1.00 22.17 132 GLY A O 1
ATOM 674 N N . SER A 1 110 ? 7.084 13.206 0.708 1.00 16.94 133 SER A N 1
ATOM 675 C CA . SER A 1 110 ? 6.389 13.353 1.977 1.00 17.09 133 SER A CA 1
ATOM 676 C C . SER A 1 110 ? 7.274 12.864 3.124 1.00 18.43 133 SER A C 1
ATOM 677 O O . SER A 1 110 ? 8.248 12.134 2.923 1.00 21.58 133 SER A O 1
ATOM 680 N N . GLN A 1 111 ? 6.904 13.256 4.343 1.00 18.44 134 GLN A N 1
ATOM 681 C CA . GLN A 1 111 ? 7.666 12.945 5.546 1.00 16.72 134 GLN A CA 1
ATOM 682 C C . GLN A 1 111 ? 6.949 11.851 6.322 1.00 17.72 134 GLN A C 1
ATOM 683 O O . GLN A 1 111 ? 5.732 11.918 6.524 1.00 22.77 134 GLN A O 1
ATOM 689 N N . LEU A 1 112 ? 7.728 10.850 6.806 1.00 14.66 135 LEU A N 1
ATOM 690 C CA . LEU A 1 112 ? 7.149 9.859 7.703 1.00 14.85 135 LEU A CA 1
ATOM 691 C C . LEU A 1 112 ? 7.199 10.370 9.137 1.00 14.73 135 LEU A C 1
ATOM 692 O O . LEU A 1 112 ? 8.178 11.013 9.532 1.00 13.69 135 LEU A O 1
ATOM 697 N N . PRO A 1 113 ? 6.164 10.106 9.936 1.00 15.24 136 PRO A N 1
ATOM 698 C CA . PRO A 1 113 ? 6.191 10.552 11.324 1.00 15.45 136 PRO A CA 1
ATOM 699 C C . PRO A 1 113 ? 7.226 9.777 12.120 1.00 15.28 136 PRO A C 1
ATOM 700 O O . PRO A 1 113 ? 7.488 8.594 11.843 1.00 15.62 136 PRO A O 1
ATOM 704 N N . PRO A 1 114 ? 7.834 10.404 13.131 1.00 15.72 137 PRO A N 1
ATOM 705 C CA . PRO A 1 114 ? 8.779 9.673 13.983 1.00 15.24 137 PRO A CA 1
ATOM 706 C C . PRO A 1 114 ? 8.109 8.785 15.010 1.00 16.43 137 PRO A C 1
ATOM 707 O O . PRO A 1 114 ? 8.775 7.892 15.551 1.00 18.94 137 PRO A O 1
ATOM 711 N N . GLU A 1 115 ? 6.826 8.982 15.280 1.00 16.45 138 GLU A N 1
ATOM 712 C CA . GLU A 1 115 ? 6.158 8.193 16.306 1.00 19.50 138 GLU A CA 1
ATOM 713 C C . GLU A 1 115 ? 4.648 8.119 16.091 1.00 21.70 138 GLU A C 1
ATOM 714 O O . GLU A 1 115 ? 3.975 7.244 16.649 1.00 22.98 138 GLU A O 1
ATOM 720 N N . LYS B 1 23 ? 16.823 -18.769 -16.904 1.00 20.85 46 LYS B N 1
ATOM 721 C CA . LYS B 1 23 ? 16.799 -17.827 -15.826 1.00 16.64 46 LYS B CA 1
ATOM 722 C C . LYS B 1 23 ? 16.588 -18.485 -14.479 1.00 17.01 46 LYS B C 1
ATOM 723 O O . LYS B 1 23 ? 15.941 -19.472 -14.356 1.00 15.64 46 LYS B O 1
ATOM 729 N N . LYS B 1 24 ? 17.218 -17.936 -13.483 1.00 13.67 47 LYS B N 1
ATOM 730 C CA . LYS B 1 24 ? 17.017 -18.413 -12.143 1.00 13.01 47 LYS B CA 1
ATOM 731 C C . LYS B 1 24 ? 15.724 -17.913 -11.508 1.00 11.98 47 LYS B C 1
ATOM 732 O O . LYS B 1 24 ? 15.277 -16.830 -11.789 1.00 13.64 47 LYS B O 1
ATOM 738 N N . THR B 1 25 ? 15.129 -18.734 -10.677 1.00 12.49 48 THR B N 1
ATOM 739 C CA . THR B 1 25 ? 13.906 -18.399 -9.982 1.00 13.74 48 THR B CA 1
ATOM 740 C C . THR B 1 25 ? 14.144 -17.168 -9.105 1.00 14.01 48 THR B C 1
ATOM 741 O O . THR B 1 25 ? 15.092 -17.079 -8.404 1.00 11.18 48 THR B O 1
ATOM 745 N N . CYS B 1 26 ? 13.217 -16.235 -9.160 1.00 10.72 49 CYS B N 1
ATOM 746 C CA . CYS B 1 26 ? 13.340 -15.025 -8.393 1.00 10.89 49 CYS B CA 1
ATOM 747 C C . CYS B 1 26 ? 13.396 -15.283 -6.899 1.00 13.64 49 CYS B C 1
ATOM 748 O O . CYS B 1 26 ? 12.585 -15.900 -6.379 1.00 13.61 49 CYS B O 1
ATOM 751 N N . PRO B 1 27 ? 14.359 -14.676 -6.256 1.00 14.08 50 PRO B N 1
ATOM 752 C CA . PRO B 1 27 ? 14.497 -14.758 -4.799 1.00 13.22 50 PRO B CA 1
ATOM 753 C C . PRO B 1 27 ? 13.450 -13.956 -4.068 1.00 14.41 50 PRO B C 1
ATOM 754 O O . PRO B 1 27 ? 13.307 -14.208 -2.927 1.00 16.18 50 PRO B O 1
ATOM 758 N N . VAL B 1 28 ? 12.805 -12.998 -4.700 1.00 12.44 51 VAL B N 1
ATOM 759 C CA . VAL B 1 28 ? 11.710 -12.313 -4.071 1.00 12.42 51 VAL B CA 1
ATOM 760 C C . VAL B 1 28 ? 10.489 -13.226 -4.323 1.00 13.60 51 VAL B C 1
ATOM 761 O O . VAL B 1 28 ? 10.187 -13.560 -5.438 1.00 15.74 51 VAL B O 1
ATOM 765 N N . ASN B 1 29 ? 9.804 -13.621 -3.273 1.00 12.24 52 ASN B N 1
ATOM 766 C CA . ASN B 1 29 ? 8.686 -14.569 -3.388 1.00 12.64 52 ASN B CA 1
ATOM 767 C C . ASN B 1 29 ? 7.366 -13.907 -3.714 1.00 11.90 52 ASN B C 1
ATOM 768 O O . ASN B 1 29 ? 6.481 -13.927 -2.986 1.00 12.76 52 ASN B O 1
ATOM 773 N N . PHE B 1 30 ? 7.276 -13.439 -4.956 1.00 10.74 53 PHE B N 1
ATOM 774 C CA . PHE B 1 30 ? 6.109 -12.709 -5.461 1.00 12.97 53 PHE B CA 1
ATOM 775 C C . PHE B 1 30 ? 4.803 -13.469 -5.370 1.00 11.05 53 PHE B C 1
ATOM 776 O O . PHE B 1 30 ? 3.805 -12.911 -5.100 1.00 10.57 53 PH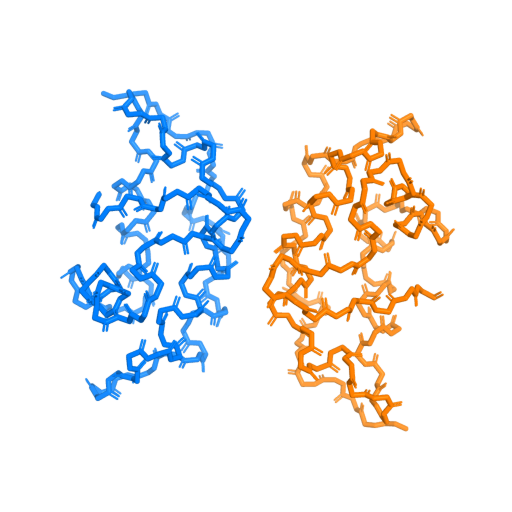E B O 1
ATOM 784 N N . GLU B 1 31 ? 4.839 -14.790 -5.483 1.00 10.72 54 GLU B N 1
ATOM 785 C CA . GLU B 1 31 ? 3.637 -15.585 -5.374 1.00 14.89 54 GLU B CA 1
ATOM 786 C C . GLU B 1 31 ? 2.878 -15.378 -4.048 1.00 14.56 54 GLU B C 1
ATOM 787 O O . GLU B 1 31 ? 1.712 -15.422 -4.034 1.00 12.60 54 GLU B O 1
ATOM 793 N N . PHE B 1 32 ? 3.578 -15.172 -2.954 1.00 14.96 55 PHE B N 1
ATOM 794 C CA . PHE B 1 32 ? 2.996 -15.069 -1.635 1.00 12.08 55 PHE B CA 1
ATOM 795 C C . PHE B 1 32 ? 2.948 -13.678 -0.977 1.00 14.33 55 PHE B C 1
ATOM 796 O O . PHE B 1 32 ? 2.609 -13.558 0.117 1.00 12.73 55 PHE B O 1
ATOM 804 N N . MET B 1 33 ? 3.192 -12.660 -1.755 1.00 12.93 56 MET B N 1
ATOM 805 C CA . MET B 1 33 ? 3.192 -11.294 -1.273 1.00 13.27 56 MET B CA 1
ATOM 806 C C . MET B 1 33 ? 1.769 -10.769 -1.178 1.00 11.80 56 MET B C 1
ATOM 807 O O . MET B 1 33 ? 0.798 -11.399 -1.618 1.00 11.89 56 MET B O 1
ATOM 812 N N . ASN B 1 34 ? 1.654 -9.595 -0.587 1.00 9.85 57 ASN B N 1
ATOM 813 C CA . ASN B 1 34 ? 0.366 -8.979 -0.338 1.00 11.89 57 ASN B CA 1
ATOM 814 C C . ASN B 1 34 ? 0.142 -7.893 -1.378 1.00 11.49 57 ASN B C 1
ATOM 815 O O . ASN B 1 34 ? 0.875 -6.903 -1.411 1.00 12.17 57 ASN B O 1
ATOM 820 N N . TYR B 1 35 ? -0.884 -8.076 -2.205 1.00 10.40 58 TYR B N 1
ATOM 821 C CA . TYR B 1 35 ? -1.171 -7.206 -3.336 1.00 10.34 58 TYR B CA 1
ATOM 822 C C . TYR B 1 35 ? -2.247 -6.174 -3.026 1.00 11.32 58 TYR B C 1
ATOM 823 O O . TYR B 1 35 ? -2.660 -5.436 -3.930 1.00 12.31 58 TYR B O 1
ATOM 832 N N . THR B 1 36 ? -2.683 -6.081 -1.764 1.00 10.38 59 THR B N 1
ATOM 833 C CA . THR B 1 36 ? -3.828 -5.235 -1.433 1.00 11.97 59 THR B CA 1
ATOM 834 C C . THR B 1 36 ? -3.544 -3.759 -1.679 1.00 10.69 59 THR B C 1
ATOM 835 O O . THR B 1 36 ? -4.465 -3.005 -2.022 1.00 15.21 59 THR B O 1
ATOM 839 N N . ILE B 1 37 ? -2.289 -3.327 -1.556 1.00 10.11 60 ILE B N 1
ATOM 840 C CA . ILE B 1 37 ? -1.981 -1.931 -1.865 1.00 12.44 60 ILE B CA 1
ATOM 841 C C . ILE B 1 37 ? -2.418 -1.585 -3.287 1.00 12.91 60 ILE B C 1
ATOM 842 O O . ILE B 1 37 ? -2.910 -0.479 -3.551 1.00 14.46 60 ILE B O 1
ATOM 847 N N . ILE B 1 38 ? -2.282 -2.535 -4.217 1.00 11.31 61 ILE B N 1
ATOM 848 C CA . ILE B 1 38 ? -2.731 -2.302 -5.591 1.00 9.67 61 ILE B CA 1
ATOM 849 C C . ILE B 1 38 ? -4.234 -2.523 -5.732 1.00 11.24 61 ILE B C 1
ATOM 850 O O . ILE B 1 38 ? -4.955 -1.660 -6.258 1.00 13.17 61 ILE B O 1
ATOM 855 N N . THR B 1 39 ? -4.738 -3.683 -5.288 1.00 9.54 62 THR B N 1
ATOM 856 C CA . THR B 1 39 ? -6.131 -4.031 -5.571 1.00 12.07 62 THR B CA 1
ATOM 857 C C . THR B 1 39 ? -7.115 -3.112 -4.855 1.00 14.52 62 THR B C 1
ATOM 858 O O . THR B 1 39 ? -8.234 -2.906 -5.354 1.00 13.86 62 THR B O 1
ATOM 862 N N . SER B 1 40 ? -6.741 -2.578 -3.685 1.00 11.02 63 SER B N 1
ATOM 863 C CA . SER B 1 40 ? -7.626 -1.666 -2.960 1.00 14.28 63 SER B CA 1
ATOM 864 C C . SER B 1 40 ? -7.692 -0.290 -3.616 1.00 14.64 63 SER B C 1
ATOM 865 O O . SER B 1 40 ? -8.689 0.423 -3.447 1.00 18.00 63 SER B O 1
ATOM 868 N N . LYS B 1 41 ? -6.629 0.126 -4.319 1.00 12.41 64 LYS B N 1
ATOM 869 C CA . LYS B 1 41 ? -6.580 1.454 -4.926 1.00 12.88 64 LYS B CA 1
ATOM 870 C C . LYS B 1 41 ? -6.877 1.475 -6.417 1.00 14.31 64 LYS B C 1
ATOM 871 O O . LYS B 1 41 ? -7.116 2.555 -6.964 1.00 14.91 64 LYS B O 1
ATOM 877 N N . CYS B 1 42 ? -6.818 0.335 -7.095 1.00 12.15 65 CYS B N 1
ATOM 878 C CA . CYS B 1 42 ? -6.871 0.292 -8.551 1.00 10.33 65 CYS B CA 1
ATOM 879 C C . CYS B 1 42 ? -7.988 -0.661 -8.964 1.00 11.21 65 CYS B C 1
ATOM 880 O O . CYS B 1 42 ? -7.765 -1.864 -9.102 1.00 12.35 65 CYS B O 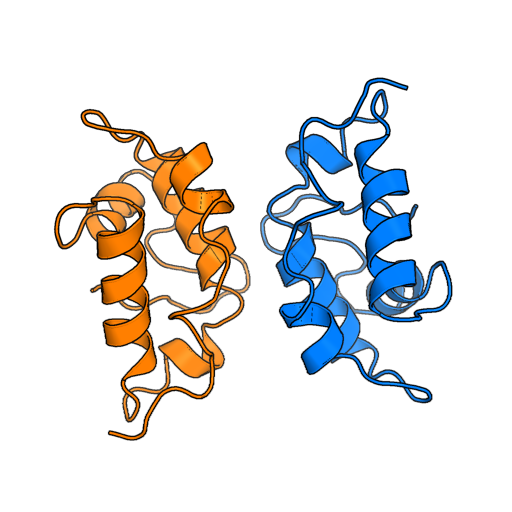1
ATOM 883 N N . LYS B 1 43 ? -9.189 -0.129 -9.156 1.00 12.10 66 LYS B N 1
ATOM 884 C CA . LYS B 1 43 ? -10.352 -0.959 -9.433 1.00 15.22 66 LYS B CA 1
ATOM 885 C C . LYS B 1 43 ? -10.878 -0.621 -10.816 1.00 14.58 66 LYS B C 1
ATOM 886 O O . LYS B 1 43 ? -10.867 0.547 -11.222 1.00 16.35 66 LYS B O 1
ATOM 892 N N . GLY B 1 44 ? -11.297 -1.655 -11.540 1.00 17.64 67 GLY B N 1
ATOM 893 C CA . GLY B 1 44 ? -11.837 -1.520 -12.881 1.00 20.90 67 GLY B CA 1
ATOM 894 C C . GLY B 1 44 ? -13.348 -1.523 -12.977 1.00 22.10 67 GLY B C 1
ATOM 895 O O . GLY B 1 44 ? -14.040 -1.625 -11.964 1.00 21.27 67 GLY B O 1
ATOM 896 N N . PRO B 1 45 ? -13.869 -1.423 -14.208 1.00 17.14 68 PRO B N 1
ATOM 897 C CA . PRO B 1 45 ? -13.080 -1.469 -15.444 1.00 16.92 68 PRO B CA 1
ATOM 898 C C . PRO B 1 45 ? -12.429 -0.131 -15.828 1.00 17.58 68 PRO B C 1
ATOM 899 O O . PRO B 1 45 ? -11.490 -0.120 -16.622 1.00 19.15 68 PRO B O 1
ATOM 903 N N . LYS B 1 46 ? -12.897 0.979 -15.259 1.00 16.30 69 LYS B N 1
ATOM 904 C CA . LYS B 1 46 ? -12.293 2.291 -15.516 1.00 16.38 69 LYS B CA 1
ATOM 905 C C . LYS B 1 46 ? -11.181 2.554 -14.501 1.00 16.11 69 LYS B C 1
ATOM 906 O O . LYS B 1 46 ? -11.318 3.332 -13.555 1.00 16.56 69 LYS B O 1
ATOM 912 N N . TYR B 1 47 ? -10.070 1.857 -14.700 1.00 14.14 70 TYR B N 1
ATOM 913 C CA . TYR B 1 47 ? -8.933 1.956 -13.796 1.00 13.82 70 TYR B CA 1
ATOM 914 C C . TYR B 1 47 ? -8.385 3.384 -13.769 1.00 14.75 70 TYR B C 1
ATOM 915 O O . TYR B 1 47 ? -8.115 3.960 -14.829 1.00 15.00 70 TYR B O 1
ATOM 924 N N . PRO B 1 48 ? -8.261 4.002 -12.602 1.00 11.97 71 PRO B N 1
ATOM 925 C CA . PRO B 1 48 ? -7.699 5.371 -12.531 1.00 12.32 71 PRO B CA 1
ATOM 926 C C . PRO B 1 48 ? -6.205 5.356 -12.818 1.00 11.59 71 PRO B C 1
ATOM 927 O O . PRO B 1 48 ? -5.431 4.775 -12.050 1.00 12.31 71 PRO B O 1
ATOM 931 N N . PRO B 1 49 ? -5.748 6.014 -13.887 1.00 9.35 72 PRO B N 1
ATOM 932 C CA . PRO B 1 49 ? -4.333 5.849 -14.298 1.00 10.94 72 PRO B CA 1
ATOM 933 C C . PRO B 1 49 ? -3.307 6.289 -13.261 1.00 11.22 72 PRO B C 1
ATOM 934 O O . PRO B 1 49 ? -2.329 5.568 -13.021 1.00 11.85 72 PRO B O 1
ATOM 938 N N . LYS B 1 50 ? -3.467 7.480 -12.684 1.00 11.45 73 LYS B N 1
ATOM 939 C CA . LYS B 1 50 ? -2.464 7.972 -11.747 1.00 12.59 73 LYS B CA 1
ATOM 940 C C . LYS B 1 50 ? -2.469 7.161 -10.455 1.00 10.15 73 LYS B C 1
ATOM 941 O O . LYS B 1 50 ? -1.403 6.778 -9.947 1.00 11.92 73 LYS B O 1
ATOM 947 N N . GLU B 1 51 ? -3.652 6.873 -9.912 1.00 12.05 74 GLU B N 1
ATOM 948 C CA . GLU B 1 51 ? -3.716 6.081 -8.685 1.00 12.24 74 GLU B CA 1
ATOM 949 C C . GLU B 1 51 ? -3.213 4.659 -8.906 1.00 10.71 74 GLU B C 1
ATOM 950 O O . GLU B 1 51 ? -2.526 4.099 -8.050 1.00 12.49 74 GLU B O 1
ATOM 956 N N . CYS B 1 52 ? -3.490 4.089 -10.079 1.00 10.01 75 CYS B N 1
ATOM 957 C CA . CYS B 1 52 ? -3.021 2.743 -10.374 1.00 9.77 75 CYS B CA 1
ATOM 958 C C . CYS B 1 52 ? -1.512 2.712 -10.521 1.00 10.31 75 CYS B C 1
ATOM 959 O O . CYS B 1 52 ? -0.854 1.822 -9.974 1.00 9.66 75 CYS B O 1
ATOM 962 N N . CYS B 1 53 ? -0.941 3.670 -11.258 1.00 8.41 76 CYS B N 1
ATOM 963 C CA . CYS B 1 53 ? 0.508 3.739 -11.382 1.00 10.15 76 CYS B CA 1
ATOM 964 C C . CYS B 1 53 ? 1.167 3.947 -10.026 1.00 9.48 76 CYS B C 1
ATOM 965 O O . CYS B 1 53 ? 2.160 3.284 -9.709 1.00 8.38 76 CYS B O 1
ATOM 968 N N . GLY B 1 54 ? 0.623 4.855 -9.206 1.00 10.16 77 GLY B N 1
ATOM 969 C CA . GLY B 1 54 ? 1.223 5.098 -7.903 1.00 10.59 77 GLY B CA 1
ATOM 970 C C . GLY B 1 54 ? 1.216 3.866 -7.019 1.00 11.76 77 GLY B C 1
ATOM 971 O O . GLY B 1 54 ? 2.200 3.585 -6.335 1.00 9.23 77 GLY B O 1
ATOM 972 N N . ALA B 1 55 ? 0.114 3.117 -7.024 1.00 8.24 78 ALA B N 1
ATOM 973 C CA . ALA B 1 55 ? 0.029 1.916 -6.197 1.00 10.05 78 ALA B CA 1
ATOM 974 C C . ALA B 1 55 ? 1.003 0.853 -6.685 1.00 9.83 78 ALA B C 1
ATOM 975 O O . ALA B 1 55 ? 1.627 0.145 -5.880 1.00 11.01 78 ALA B O 1
ATOM 977 N N . PHE B 1 56 ? 1.129 0.719 -8.004 1.00 8.62 79 PHE B N 1
ATOM 978 C CA . PHE B 1 56 ? 2.083 -0.217 -8.581 1.00 8.31 79 PHE B CA 1
ATOM 979 C C . PHE B 1 56 ? 3.518 0.141 -8.204 1.00 9.61 79 PHE B C 1
ATOM 980 O O . PHE B 1 56 ? 4.301 -0.743 -7.825 1.00 11.25 79 PHE B O 1
ATOM 988 N N . LYS B 1 57 ? 3.887 1.432 -8.305 1.00 8.76 80 LYS B N 1
ATOM 989 C CA . LYS B 1 57 ? 5.217 1.869 -7.881 1.00 9.42 80 LYS B CA 1
ATOM 990 C C . LYS B 1 57 ? 5.416 1.631 -6.395 1.00 8.84 80 LYS B C 1
ATOM 991 O O . LYS B 1 57 ? 6.470 1.137 -5.975 1.00 9.72 80 LYS B O 1
ATOM 997 N N . ASP B 1 58 ? 4.392 1.919 -5.584 1.00 9.35 81 ASP B N 1
ATOM 998 C CA . ASP B 1 58 ? 4.506 1.679 -4.147 1.00 9.18 81 ASP B CA 1
ATOM 999 C C . ASP B 1 58 ? 4.746 0.200 -3.847 1.00 10.38 81 ASP B C 1
ATOM 1000 O O . ASP B 1 58 ? 5.508 -0.142 -2.930 1.00 9.10 81 ASP B O 1
ATOM 1005 N N . PHE B 1 59 ? 4.135 -0.686 -4.641 1.00 10.73 82 PHE B N 1
ATOM 1006 C CA . PHE B 1 59 ? 4.320 -2.125 -4.471 1.00 8.44 82 PHE B CA 1
ATOM 1007 C C . PHE B 1 59 ? 5.687 -2.575 -4.973 1.00 10.35 82 PHE B C 1
ATOM 1008 O O . PHE B 1 59 ? 6.361 -3.387 -4.320 1.00 10.94 82 PHE B O 1
ATOM 1016 N N . ALA B 1 60 ? 6.103 -2.072 -6.138 1.00 10.65 83 ALA B N 1
ATOM 1017 C CA . ALA B 1 60 ? 7.166 -2.689 -6.919 1.00 10.30 83 ALA B CA 1
ATOM 1018 C C . ALA B 1 60 ? 8.508 -1.999 -6.759 1.00 9.56 83 ALA B C 1
ATOM 1019 O O . ALA B 1 60 ? 9.540 -2.659 -6.846 1.00 10.36 83 ALA B O 1
ATOM 1021 N N . CYS B 1 61 ? 8.512 -0.698 -6.506 1.00 10.56 84 CYS B N 1
ATOM 1022 C CA . CYS B 1 61 ? 9.771 0.025 -6.377 1.00 10.21 84 CYS B CA 1
ATOM 1023 C C . CYS B 1 61 ? 10.714 -0.523 -5.308 1.00 12.38 84 CYS B C 1
ATOM 1024 O O . CYS B 1 61 ? 11.937 -0.413 -5.508 1.00 10.72 84 CYS B O 1
ATOM 1027 N N . PRO B 1 62 ? 10.258 -1.108 -4.196 1.00 10.35 85 PRO B N 1
ATOM 1028 C CA . PRO B 1 62 ? 11.227 -1.711 -3.265 1.00 11.10 85 PRO B CA 1
ATOM 1029 C C . PRO B 1 62 ? 12.016 -2.858 -3.870 1.00 11.43 85 PRO B C 1
ATOM 1030 O O . PRO B 1 62 ? 13.008 -3.285 -3.272 1.00 12.54 85 PRO B O 1
ATOM 1034 N N . TYR B 1 63 ? 11.631 -3.352 -5.047 1.00 7.28 86 TYR B N 1
ATOM 1035 C CA . TYR B 1 63 ? 12.228 -4.549 -5.624 1.00 10.60 86 TYR B CA 1
ATOM 1036 C C . TYR B 1 63 ? 12.942 -4.279 -6.938 1.00 11.09 86 TYR B C 1
ATOM 1037 O O . TYR B 1 63 ? 13.203 -5.218 -7.693 1.00 11.72 86 TYR B O 1
ATOM 1046 N N . THR B 1 64 ? 13.286 -3.015 -7.223 1.00 9.86 87 THR B N 1
ATOM 1047 C CA . THR B 1 64 ? 13.969 -2.724 -8.483 1.00 11.83 87 THR B CA 1
ATOM 1048 C C . THR B 1 64 ? 15.285 -3.488 -8.605 1.00 10.78 87 THR B C 1
ATOM 1049 O O . THR B 1 64 ? 15.657 -3.898 -9.713 1.00 11.35 87 THR B O 1
ATOM 1053 N N . ASP B 1 65 ? 15.996 -3.708 -7.493 1.00 11.53 88 ASP B N 1
ATOM 1054 C CA . ASP B 1 65 ? 17.240 -4.478 -7.566 1.00 12.47 88 ASP B CA 1
ATOM 1055 C C . ASP B 1 65 ? 16.993 -5.821 -8.244 1.00 11.29 88 ASP B C 1
ATOM 1056 O O . ASP B 1 65 ? 17.725 -6.226 -9.155 1.00 12.50 88 ASP B O 1
ATOM 1061 N N . GLN B 1 66 ? 15.954 -6.528 -7.807 1.00 9.68 89 GLN B N 1
ATOM 1062 C CA . GLN B 1 66 ? 15.683 -7.858 -8.333 1.00 10.26 89 GLN B CA 1
ATOM 1063 C C . GLN B 1 66 ? 14.938 -7.793 -9.659 1.00 10.00 89 GLN B C 1
ATOM 1064 O O . GLN B 1 66 ? 15.244 -8.559 -10.579 1.00 11.85 89 GLN B O 1
ATOM 1070 N N . LEU B 1 67 ? 14.003 -6.849 -9.791 1.00 10.85 90 LEU B N 1
ATOM 1071 C CA . LEU B 1 67 ? 13.245 -6.720 -11.028 1.00 9.85 90 LEU B CA 1
ATOM 1072 C C . LEU B 1 67 ? 14.153 -6.364 -12.197 1.00 13.04 90 LEU B C 1
ATOM 1073 O O . LEU B 1 67 ? 13.913 -6.795 -13.330 1.00 11.96 90 LEU B O 1
ATOM 1078 N N . ASN B 1 68 ? 15.182 -5.556 -11.945 1.00 10.69 91 ASN B N 1
ATOM 1079 C CA . ASN B 1 68 ? 16.114 -5.120 -12.983 1.00 13.25 91 ASN B CA 1
ATOM 1080 C C . ASN B 1 68 ? 17.294 -6.055 -13.153 1.00 12.89 91 ASN B C 1
ATOM 1081 O O . ASN B 1 68 ? 18.281 -5.682 -13.808 1.00 14.53 91 ASN B O 1
ATOM 1086 N N . ASP B 1 69 ? 17.250 -7.226 -12.535 1.00 13.76 92 ASP B N 1
ATOM 1087 C CA . ASP B 1 69 ? 18.175 -8.298 -12.875 1.00 13.55 92 ASP B CA 1
ATOM 1088 C C . ASP B 1 69 ? 17.617 -8.953 -14.130 1.00 14.93 92 ASP B C 1
ATOM 1089 O O . ASP B 1 69 ? 16.714 -9.793 -14.069 1.00 14.07 92 ASP B O 1
ATOM 1094 N N . LEU B 1 70 ? 18.165 -8.560 -15.281 1.00 15.42 93 LEU B N 1
ATOM 1095 C CA . LEU B 1 70 ? 17.647 -8.999 -16.565 1.00 13.67 93 LEU B CA 1
ATOM 1096 C C . LEU B 1 70 ? 17.880 -10.482 -16.818 1.00 16.29 93 LEU B C 1
ATOM 1097 O O . LEU B 1 70 ? 17.273 -11.045 -17.737 1.00 18.60 93 LEU B O 1
ATOM 1102 N N . SER B 1 71 ? 18.736 -11.119 -16.030 1.00 14.65 94 SER B N 1
ATOM 1103 C CA . SER B 1 71 ? 19.000 -12.547 -16.136 1.00 14.21 94 SER B CA 1
ATOM 1104 C C . SER B 1 71 ? 18.030 -13.391 -15.323 1.00 13.77 94 SER B C 1
ATOM 1105 O O . SER B 1 71 ? 18.102 -14.622 -15.385 1.00 14.03 94 SER B O 1
ATOM 1108 N N . SER B 1 72 ? 17.126 -12.766 -14.579 1.00 13.28 95 SER B N 1
ATOM 1109 C CA . SER B 1 72 ? 16.173 -13.471 -13.732 1.00 14.25 95 SER B CA 1
ATOM 1110 C C . SER B 1 72 ? 14.765 -13.332 -14.287 1.00 14.41 95 SER B C 1
ATOM 1111 O O . SER B 1 72 ? 14.489 -12.503 -15.162 1.00 15.92 95 SER B O 1
ATOM 1114 N N . ASP B 1 73 ? 13.861 -14.147 -13.745 1.00 10.23 96 ASP B N 1
ATOM 1115 C CA . ASP B 1 73 ? 12.457 -14.074 -14.115 1.00 11.60 96 ASP B CA 1
ATOM 1116 C C . ASP B 1 73 ? 11.640 -13.227 -13.146 1.00 13.09 96 ASP B C 1
ATOM 1117 O O . ASP B 1 73 ? 10.414 -13.352 -13.116 1.00 10.23 96 ASP B O 1
ATOM 1122 N N . CYS B 1 74 ? 12.288 -12.328 -12.397 1.00 11.30 97 CYS B N 1
ATOM 1123 C CA . CYS B 1 74 ? 11.577 -11.554 -11.379 1.00 11.11 97 CYS B CA 1
ATOM 1124 C C . CYS B 1 74 ? 10.472 -10.701 -11.992 1.00 10.92 97 CYS B C 1
ATOM 1125 O O . CYS B 1 74 ? 9.338 -10.713 -11.513 1.00 11.45 97 CYS B O 1
ATOM 1128 N N . ALA B 1 75 ? 10.783 -9.960 -13.064 1.00 12.25 98 ALA B N 1
ATOM 1129 C CA . ALA B 1 75 ? 9.790 -9.055 -13.641 1.00 11.79 98 ALA B CA 1
ATOM 1130 C C . ALA B 1 75 ? 8.591 -9.816 -14.201 1.00 12.20 98 ALA B C 1
ATOM 1131 O O . ALA B 1 75 ? 7.436 -9.486 -13.896 1.00 14.24 98 ALA B O 1
ATOM 1133 N N . THR B 1 76 ? 8.836 -10.839 -15.024 1.00 11.56 99 THR B N 1
ATOM 1134 C CA . THR B 1 76 ? 7.714 -11.598 -15.582 1.00 13.95 99 THR B CA 1
ATOM 1135 C C . THR B 1 76 ? 6.902 -12.287 -14.485 1.00 14.20 99 THR B C 1
ATOM 1136 O O . THR B 1 76 ? 5.670 -12.353 -14.561 1.00 13.55 99 THR B O 1
ATOM 1140 N N . THR B 1 77 ? 7.571 -12.797 -13.448 1.00 11.51 100 THR B N 1
ATOM 1141 C CA . THR B 1 77 ? 6.852 -13.419 -12.340 1.00 12.05 100 THR B CA 1
ATOM 1142 C C . THR B 1 77 ? 5.979 -12.403 -11.611 1.00 11.17 100 THR B C 1
ATOM 1143 O O . THR B 1 77 ? 4.812 -12.676 -11.315 1.00 13.19 100 THR B O 1
ATOM 1147 N N . MET B 1 78 ? 6.521 -11.219 -11.320 1.00 10.66 101 MET B N 1
ATOM 1148 C CA . MET B 1 78 ? 5.737 -10.204 -10.625 1.00 11.87 101 MET B CA 1
ATOM 1149 C C . MET B 1 78 ? 4.497 -9.822 -11.417 1.00 11.40 101 MET B C 1
ATOM 1150 O O . MET B 1 78 ? 3.389 -9.770 -10.871 1.00 12.66 101 MET B O 1
ATOM 1155 N N . PHE B 1 79 ? 4.671 -9.516 -12.699 1.00 10.99 102 PHE B N 1
ATOM 1156 C CA . PHE B 1 79 ? 3.521 -9.130 -13.508 1.00 12.43 102 PHE B CA 1
ATOM 1157 C C . PHE B 1 79 ? 2.499 -10.263 -13.597 1.00 11.75 102 PHE B C 1
ATOM 1158 O O . PHE B 1 79 ? 1.282 -10.022 -13.580 1.00 15.17 102 PHE B O 1
ATOM 1166 N N . SER B 1 80 ? 2.965 -11.511 -13.651 1.00 11.34 103 SER B N 1
ATOM 1167 C CA . SER B 1 80 ? 2.025 -12.625 -13.732 1.00 11.46 103 SER B CA 1
ATOM 1168 C C . SER B 1 80 ? 1.138 -12.685 -12.493 1.00 13.66 103 SER B C 1
ATOM 1169 O O . SER B 1 80 ? -0.073 -12.907 -12.604 1.00 12.99 103 SER B O 1
ATOM 1172 N N . TYR B 1 81 ? 1.698 -12.409 -11.312 1.00 12.02 104 TYR B N 1
ATOM 1173 C CA . TYR B 1 81 ? 0.895 -12.463 -10.096 1.00 11.71 104 TYR B CA 1
ATOM 1174 C C . TYR B 1 81 ? 0.058 -11.210 -9.890 1.00 11.15 104 TYR B C 1
ATOM 1175 O O . TYR B 1 81 ? -1.088 -11.304 -9.432 1.00 14.21 104 TYR B O 1
ATOM 1184 N N . ILE B 1 82 ? 0.588 -10.031 -10.223 1.00 10.19 105 ILE B N 1
ATOM 1185 C CA . ILE B 1 82 ? -0.245 -8.833 -10.181 1.00 10.16 105 ILE B CA 1
ATOM 1186 C C . ILE B 1 82 ? -1.497 -9.047 -11.012 1.00 11.27 105 ILE B C 1
ATOM 1187 O O . ILE B 1 82 ? -2.622 -8.807 -10.557 1.00 10.92 105 ILE B O 1
ATOM 1192 N N . ASN B 1 83 ? -1.311 -9.540 -12.230 1.00 13.03 106 ASN B N 1
ATOM 1193 C CA . ASN B 1 83 ? -2.427 -9.629 -13.154 1.00 12.26 106 ASN B CA 1
ATOM 1194 C C . ASN B 1 83 ? -3.381 -10.744 -12.760 1.00 13.40 106 ASN B C 1
ATOM 1195 O O . ASN B 1 83 ? -4.597 -10.616 -12.954 1.00 13.42 106 ASN B O 1
ATOM 1200 N N . LEU B 1 84 ? -2.850 -11.831 -12.202 1.00 13.02 107 LEU B N 1
ATOM 1201 C CA . LEU B 1 84 ? -3.686 -12.932 -11.740 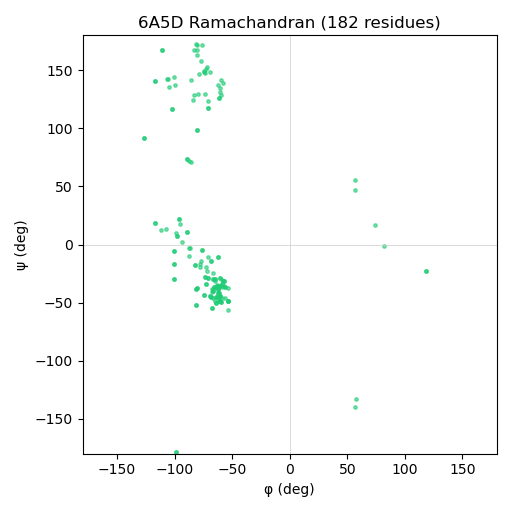1.00 12.40 107 LEU B CA 1
ATOM 1202 C C . LEU B 1 84 ? -4.535 -12.522 -10.541 1.00 14.13 107 LEU B C 1
ATOM 1203 O O . LEU B 1 84 ? -5.764 -12.668 -10.549 1.00 14.47 107 LEU B O 1
ATOM 1208 N N . TYR B 1 85 ? -3.893 -12.019 -9.487 1.00 13.43 108 TYR B N 1
ATOM 1209 C CA . TYR B 1 85 ? -4.622 -11.715 -8.265 1.00 13.10 108 TYR B CA 1
ATOM 1210 C C . TYR B 1 85 ? -5.540 -10.506 -8.425 1.00 13.88 108 TYR B C 1
ATOM 1211 O O . TYR B 1 85 ? -6.584 -10.432 -7.765 1.00 14.94 108 TYR B O 1
ATOM 1220 N N . GLY B 1 86 ? -5.188 -9.563 -9.300 1.00 11.78 109 GLY B N 1
ATOM 1221 C CA . GLY B 1 86 ? -5.974 -8.354 -9.443 1.00 13.29 109 GLY B CA 1
ATOM 1222 C C . GLY B 1 86 ? -6.900 -8.350 -10.639 1.00 12.45 109 GLY B C 1
ATOM 1223 O O . GLY B 1 86 ? -7.691 -7.415 -10.819 1.00 13.36 109 GLY B O 1
ATOM 1224 N N . LYS B 1 87 ? -6.803 -9.389 -11.467 1.00 11.66 110 LYS B N 1
ATOM 1225 C CA . LYS B 1 87 ? -7.572 -9.489 -12.709 1.00 13.33 110 LYS B CA 1
ATOM 1226 C C . LYS B 1 87 ? -7.326 -8.289 -13.619 1.00 12.37 110 LYS B C 1
ATOM 1227 O O . LYS B 1 87 ? -8.253 -7.687 -14.154 1.00 12.26 110 LYS B O 1
ATOM 1233 N N . TYR B 1 88 ? -6.034 -8.044 -13.939 1.00 10.43 111 TYR B N 1
ATOM 1234 C CA . TYR B 1 88 ? -5.621 -6.905 -14.788 1.00 10.29 111 TYR B CA 1
ATOM 1235 C C . TYR B 1 88 ? -5.215 -7.310 -16.225 1.00 11.61 111 TYR B C 1
ATOM 1236 O O . TYR B 1 88 ? -4.645 -8.313 -16.427 1.00 11.86 111 TYR B O 1
ATOM 1245 N N . PRO B 1 89 ? -5.568 -6.474 -17.197 1.00 10.75 112 PRO B N 1
ATOM 1246 C CA . PRO B 1 89 ? -5.237 -6.787 -18.578 1.00 12.18 112 PRO B CA 1
ATOM 1247 C C . PRO B 1 89 ? -3.751 -6.626 -18.851 1.00 11.63 112 PRO B C 1
ATOM 1248 O O . PRO B 1 89 ? -3.164 -5.816 -18.212 1.00 10.24 112 PRO B O 1
ATOM 1252 N N . PRO B 1 90 ? -3.223 -7.336 -19.798 1.00 11.60 113 PRO B N 1
ATOM 1253 C CA . PRO B 1 90 ? -1.809 -7.189 -20.057 1.00 12.43 113 PRO B CA 1
ATOM 1254 C C . PRO B 1 90 ? -1.432 -5.747 -20.402 1.00 12.89 113 PRO B C 1
ATOM 1255 O O . PRO B 1 90 ? -2.099 -5.109 -21.118 1.00 13.02 113 PRO B O 1
ATOM 1259 N N . GLY B 1 91 ? -0.316 -5.303 -19.864 1.00 11.34 114 GLY B N 1
ATOM 1260 C CA . GLY B 1 91 ? 0.240 -4.002 -20.116 1.00 11.36 114 GLY B CA 1
ATOM 1261 C C . GLY B 1 91 ? -0.461 -2.838 -19.455 1.00 12.04 114 GLY B C 1
ATOM 1262 O O . GLY B 1 91 ? -0.199 -1.737 -19.781 1.00 12.52 114 GLY B O 1
ATOM 1263 N N . LEU B 1 92 ? -1.280 -3.118 -18.466 1.00 9.96 115 LEU B N 1
ATOM 1264 C CA . LEU B 1 92 ? -2.013 -2.043 -17.837 1.00 10.00 115 LEU B CA 1
ATOM 1265 C C . LEU B 1 92 ? -1.140 -0.963 -17.225 1.00 10.16 115 LEU B C 1
ATOM 1266 O O . LEU B 1 92 ? -1.353 0.174 -17.443 1.00 10.53 115 LEU B O 1
ATOM 1271 N N . PHE B 1 93 ? -0.123 -1.357 -16.489 1.00 10.33 116 PHE B N 1
ATOM 1272 C CA . PHE B 1 93 ? 0.710 -0.398 -15.783 1.00 9.50 116 PHE B CA 1
ATOM 1273 C C . PHE B 1 93 ? 1.538 0.521 -16.625 1.00 11.44 116 PHE B C 1
ATOM 1274 O O . PHE B 1 93 ? 1.595 1.655 -16.361 1.00 8.10 116 PHE B O 1
ATOM 1282 N N . ALA B 1 94 ? 2.076 0.006 -17.699 1.00 9.84 117 ALA B N 1
ATOM 1283 C CA . ALA B 1 94 ? 2.791 0.849 -18.637 1.00 10.93 117 ALA B CA 1
ATOM 1284 C C . ALA B 1 94 ? 1.837 1.870 -19.212 1.00 10.92 117 ALA B C 1
ATOM 1285 O O . ALA B 1 94 ? 2.193 2.981 -19.358 1.00 12.11 117 ALA B O 1
ATOM 1287 N N . ASN B 1 95 ? 0.626 1.475 -19.572 1.00 12.68 118 ASN B N 1
ATOM 1288 C CA . ASN B 1 95 ? -0.354 2.451 -20.063 1.00 11.03 118 ASN B CA 1
ATOM 1289 C C . ASN B 1 95 ? -0.824 3.466 -19.028 1.00 12.46 118 ASN B C 1
ATOM 1290 O O . ASN B 1 95 ? -0.894 4.591 -19.290 1.00 10.40 118 ASN B O 1
ATOM 1295 N N . GLN B 1 96 ? -1.156 3.002 -17.852 1.00 12.54 119 GLN B N 1
ATOM 1296 C CA . GLN B 1 96 ? -1.619 3.902 -16.803 1.00 11.06 119 GLN B CA 1
ATOM 1297 C C . GLN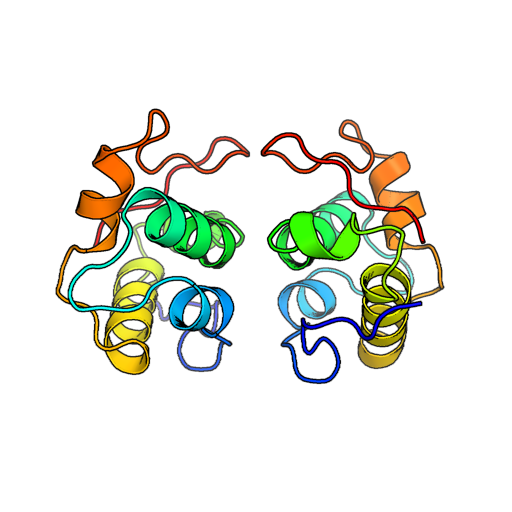 B 1 96 ? -0.598 4.900 -16.368 1.00 10.97 119 GLN B C 1
ATOM 1298 O O . GLN B 1 96 ? -0.909 5.996 -16.059 1.00 9.73 119 GLN B O 1
ATOM 1304 N N . CYS B 1 97 ? 0.651 4.494 -16.363 1.00 9.91 120 CYS B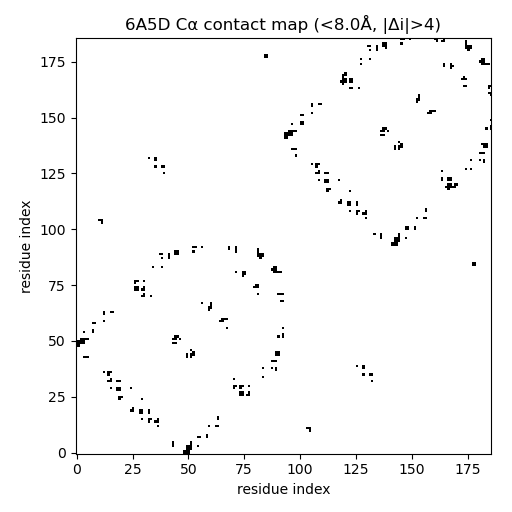 N 1
ATOM 1305 C CA . CYS B 1 97 ? 1.758 5.396 -15.993 1.00 10.37 120 CYS B CA 1
ATOM 1306 C C . CYS B 1 97 ? 2.085 6.516 -17.017 1.00 11.26 120 CYS B C 1
ATOM 1307 O O . CYS B 1 97 ? 2.853 7.337 -16.748 1.00 9.68 120 CYS B O 1
ATOM 1310 N N . LYS B 1 98 ? 1.509 6.457 -18.213 1.00 9.39 121 LYS B N 1
ATOM 1311 C CA . LYS B 1 98 ? 1.643 7.507 -19.230 1.00 12.08 121 LYS B CA 1
ATOM 1312 C C . LYS B 1 98 ? 1.040 8.850 -18.861 1.00 12.83 121 LYS B C 1
ATOM 1313 O O . LYS B 1 98 ? 1.452 9.828 -19.360 1.00 13.82 121 LYS B O 1
ATOM 1319 N N . GLU B 1 99 ? -0.013 8.850 -18.084 1.00 13.06 122 GLU B N 1
ATOM 1320 C CA . GLU B 1 99 ? -0.709 10.081 -17.710 1.00 13.15 122 GLU B CA 1
ATOM 1321 C C . GLU B 1 99 ? 0.133 10.990 -16.896 1.00 14.19 122 GLU B C 1
ATOM 1322 O O . GLU B 1 99 ? 0.020 12.178 -16.999 1.00 19.23 122 GLU B O 1
ATOM 1328 N N . GLY B 1 100 ? 0.950 10.451 -16.035 1.00 13.57 123 GLY B N 1
ATOM 1329 C CA . GLY B 1 100 ? 1.817 11.285 -15.202 1.00 14.93 123 GLY B CA 1
ATOM 1330 C C . GLY B 1 100 ? 3.083 11.777 -15.863 1.00 14.20 123 GLY B C 1
ATOM 1331 O O . GLY B 1 100 ? 3.292 11.521 -16.995 1.00 14.02 123 GLY B O 1
ATOM 1332 N N . LYS B 1 101 ? 3.813 12.638 -15.224 1.00 17.36 124 LYS B N 1
ATOM 1333 C CA . LYS B 1 101 ? 5.082 13.057 -15.728 1.00 19.87 124 LYS B CA 1
ATOM 1334 C C . LYS B 1 101 ? 6.169 12.061 -15.487 1.00 17.95 124 LYS B C 1
ATOM 1335 O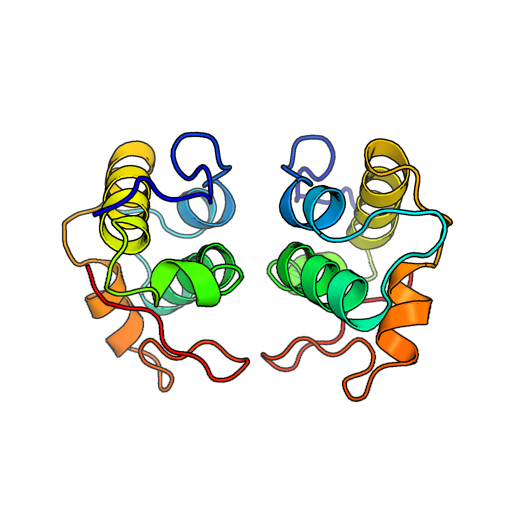 O . LYS B 1 101 ? 7.183 12.168 -16.084 1.00 18.90 124 LYS B O 1
ATOM 1341 N N . GLU B 1 102 ? 5.989 11.154 -14.551 1.00 15.88 125 GLU B N 1
ATOM 1342 C CA . GLU B 1 102 ? 7.061 10.271 -14.110 1.00 15.44 125 GLU B CA 1
ATOM 1343 C C . GLU B 1 102 ? 7.301 8.963 -14.851 1.00 14.24 125 GLU B C 1
ATOM 1344 O O . GLU B 1 102 ? 8.252 8.328 -14.609 1.00 12.75 125 GLU B O 1
ATOM 1350 N N . GLY B 1 103 ? 6.399 8.599 -15.739 1.00 10.62 126 GLY B N 1
ATOM 1351 C CA . GLY B 1 103 ? 6.542 7.392 -16.474 1.00 10.05 126 GLY B CA 1
ATOM 1352 C C . GLY B 1 103 ? 6.646 6.191 -15.532 1.00 12.29 126 GLY B C 1
ATOM 1353 O O . GLY B 1 103 ? 5.881 6.055 -14.590 1.00 10.97 126 GLY B O 1
ATOM 1354 N N . LEU B 1 104 ? 7.622 5.352 -15.828 1.00 11.50 127 LEU B N 1
ATOM 1355 C CA . LEU B 1 104 ? 7.925 4.173 -15.037 1.00 11.30 127 LEU B CA 1
ATOM 1356 C C . LEU B 1 104 ? 9.079 4.344 -14.055 1.00 13.11 127 LEU B C 1
ATOM 1357 O O . LEU B 1 104 ? 9.495 3.346 -13.548 1.00 13.43 127 LEU B O 1
ATOM 1362 N N . GLU B 1 105 ? 9.604 5.578 -13.830 1.00 12.18 128 GLU B N 1
ATOM 1363 C CA . GLU B 1 105 ? 10.668 5.882 -12.876 1.00 13.39 128 GLU B CA 1
ATOM 1364 C C . GLU B 1 105 ? 10.158 5.835 -11.439 1.00 13.25 128 GLU B C 1
ATOM 1365 O O . GLU B 1 105 ? 9.144 6.455 -11.097 1.00 13.81 128 GLU B O 1
ATOM 1371 N N . CYS B 1 106 ? 10.879 5.107 -10.594 1.00 14.04 129 CYS B N 1
ATOM 1372 C CA . CYS B 1 106 ? 10.621 5.124 -9.165 1.00 12.36 129 CYS B CA 1
ATOM 1373 C C . CYS B 1 106 ? 11.125 6.435 -8.571 1.00 16.81 129 CYS B C 1
ATOM 1374 O O . CYS B 1 106 ? 12.097 7.013 -9.064 1.00 15.79 129 CYS B O 1
ATOM 1377 N N . PRO B 1 107 ? 10.479 6.931 -7.516 1.00 13.55 130 PRO B N 1
ATOM 1378 C CA . PRO B 1 107 ? 10.878 8.241 -6.975 1.00 17.35 130 PRO B CA 1
ATOM 1379 C C . PRO B 1 107 ? 12.318 8.285 -6.499 1.00 18.09 130 PRO B C 1
ATOM 1380 O O . PRO B 1 107 ? 12.943 9.352 -6.565 1.00 18.24 130 PRO B O 1
ATOM 1384 N N . ALA B 1 108 ? 12.877 7.161 -6.052 1.00 16.21 131 ALA B N 1
ATOM 1385 C CA . ALA B 1 108 ? 14.290 7.114 -5.687 1.00 19.66 131 ALA B CA 1
ATOM 1386 C C . ALA B 1 108 ? 15.228 7.062 -6.887 1.00 17.73 131 ALA B C 1
ATOM 1387 O O . ALA B 1 108 ? 16.448 7.110 -6.694 1.00 21.30 131 ALA B O 1
ATOM 1389 N N . GLY B 1 109 ? 14.716 6.972 -8.111 1.00 16.38 132 GLY B N 1
ATOM 1390 C CA . GLY B 1 109 ? 15.519 7.134 -9.315 1.00 18.46 132 GLY B CA 1
ATOM 1391 C C . GLY B 1 109 ? 15.577 5.933 -10.236 1.00 18.65 132 GLY B C 1
ATOM 1392 O O . GLY B 1 109 ? 15.869 6.103 -11.433 1.00 22.17 132 GLY B O 1
ATOM 1393 N N . SER B 1 110 ? 15.333 4.724 -9.741 1.00 16.94 133 SER B N 1
ATOM 1394 C CA . SER B 1 110 ? 15.468 3.569 -10.614 1.00 17.09 133 SER B CA 1
ATOM 1395 C C . SER B 1 110 ? 14.221 3.414 -11.484 1.00 18.43 133 SER B C 1
ATOM 1396 O O . SER B 1 110 ? 13.158 3.971 -11.195 1.00 21.58 133 SER B O 1
ATOM 1399 N N . GLN B 1 111 ? 14.360 2.559 -12.491 1.00 18.44 134 GLN B N 1
ATOM 1400 C CA . GLN B 1 111 ? 13.290 2.269 -13.442 1.00 16.72 134 GLN B CA 1
ATOM 1401 C C . GLN B 1 111 ? 12.628 0.912 -13.268 1.00 17.72 134 GLN B C 1
ATOM 1402 O O . GLN B 1 111 ? 13.271 -0.027 -13.025 1.00 22.77 134 GLN B O 1
ATOM 1408 N N . LEU B 1 112 ? 11.339 0.840 -13.468 1.00 14.66 135 LEU B N 1
ATOM 1409 C CA . LEU B 1 112 ? 10.651 -0.426 -13.450 1.00 14.85 135 LEU B CA 1
ATOM 1410 C C . LEU B 1 112 ? 10.442 -0.862 -14.899 1.00 14.73 135 LEU B C 1
ATOM 1411 O O . LEU B 1 112 ? 10.136 -0.096 -15.731 1.00 13.69 135 LEU B O 1
ATOM 1416 N N . PRO B 1 113 ? 10.671 -2.122 -15.158 1.00 15.24 136 PRO B N 1
ATOM 1417 C CA . PRO B 1 113 ? 10.460 -2.660 -16.489 1.00 15.45 136 PRO B CA 1
ATOM 1418 C C . PRO B 1 113 ? 8.984 -2.793 -16.768 1.00 15.28 136 PRO B C 1
ATOM 1419 O O . PRO B 1 113 ? 8.197 -2.998 -15.914 1.00 15.62 136 PRO B O 1
ATOM 1423 N N . PRO B 1 114 ? 8.616 -2.626 -18.007 1.00 15.72 137 PRO B N 1
ATOM 1424 C CA . PRO B 1 114 ? 7.250 -2.883 -18.437 1.00 15.24 137 PRO B CA 1
ATOM 1425 C C . PRO B 1 114 ? 7.077 -4.394 -18.565 1.00 16.43 137 PRO B C 1
ATOM 1426 O O . PRO B 1 114 ? 7.990 -5.139 -18.709 1.00 18.94 137 PRO B O 1
ATOM 1430 N N . GLU B 1 115 ? 5.854 -4.823 -18.504 1.00 30.00 138 GLU B N 1
ATOM 1431 C CA . GLU B 1 115 ? 5.535 -6.216 -18.680 1.00 30.00 138 GLU B CA 1
ATOM 1432 C C . GLU B 1 115 ? 5.993 -6.677 -20.114 1.00 30.00 138 GLU B C 1
ATOM 1433 O O . GLU B 1 115 ? 5.820 -5.906 -21.056 1.00 30.00 138 GLU B O 1
#

Organism: Arabidopsis thaliana (NCBI:txid3702)

Secondary structure (DSSP, 8-state):
-BPPSS-GGGS--HHHHTT--SSS--HHHHHHHHHHHHGGGHHHHT-TTBSHHHHHHHHHHHHHTPPTTHHHHHHHHSTTTTB-TTS-B----/-BPPSS-GGGS--HHHHTT--SSS--HHHHHHHHHHHHGGGHHHHT-TTBSHHHHHHHHHHHHHT--TTHHHHHTTSSSSTTB-TTS-BPPP-

Radius of gyration: 16.43 Å; Cα contacts (8 Å, |Δi|>4): 239; chains: 2; bounding box: 37×32×40 Å

Solvent-accessible surface area: 10576 Å² total; per-residue (Å²): 185,130,120,16,110,20,96,1,72,149,42,66,13,80,21,1,40,61,85,2,132,41,128,188,50,42,72,163,95,0,13,30,2,0,20,52,11,0,23,16,23,16,122,41,4,58,57,147,41,12,46,0,14,79,36,0,20,62,46,2,30,114,88,16,167,11,64,117,30,26,2,7,88,13,0,134,141,34,200,105,19,19,74,3,71,88,37,46,93,4,17,79,142,177,122,115,14,92,17,93,2,72,141,43,65,13,78,19,0,42,60,78,3,131,42,128,190,45,41,41,132,96,0,12,30,2,0,18,50,11,0,25,18,23,17,126,44,4,59,48,151,69,11,43,1,19,99,37,0,7,62,44,2,26,114,90,17,168,15,61,118,31,15,4,35,97,17,4,164,129,24,208,116,31,34,77,4,70,90,42,47,92,4,25,84,106

Sequence (186 aa):
KKTCPVNFEFMNYTIITSKCKGPKYPPKECCGAFKDFACPYTDQLNDLSSDCATTMFSYINLYGKYPPGLFANQCKEGKEGLECPAGSQLPPEKKTCPVNFEFMNYTIITSKCKGPKYPPKECCGAFKDFACPYTDQLNDLSSDCATTMFSYINLYGKYPPGLFANQCKEGKEGLECPAGSQLPPE

Nearest PDB structures (foldseek):
  6a5d-assembly2_B  TM=1.011E+00  e=3.216E-18  Arabidopsis thaliana
  6a5e-assembly2_D  TM=9.012E-01  e=2.655E-09  Arabidopsis thaliana
  1fwz-assembly1_A-2  TM=3.076E-01  e=8.653E+00  Corynebacterium diphtheriae
  6a5d-assembly2_B  TM=9.919E-01  e=3.407E-17  Arabidopsis thaliana
  6a5e-assembly2_D  TM=9.112E-01  e=2.440E-09  Arabidopsis thaliana

GO terms:
  GO:0005886 plasma membrane (C, IDA)
  GO:0045927 positive regulation of growth (P, IMP)
  GO:0005515 protein binding (F, IPI)
  GO:0090406 pollen tube (C, IDA)
  GO:0016020 membrane (C, TAS)
  GO:0009536 plastid (C, HDA)

InterPro domains:
  IPR039307 GPI-anchored protein LORELEI-like [PTHR31533] (7-165)
  IPR058888 GPI-anchored protein LLG1-like domain [PF26578] (51-127)

Foldseek 3Di:
DAEQPDPLQPDDLCLQLVQFDDDPGDLVSNLVSCLVVPVVPLVRQVPPVYCVVVVNQVNNCVVNVDDQQSNQVSQCVDPQRQARPVGGGGDSD/DDEQPPCLLPDDLCLQLVQFDDDPGQLVSNLVSCLVVPVVPLVRQVPPVYCVQVVNVVNNCVVNVDDAQSNQVSQVVDPQRQARPVGDGGDTD

B-factor: mean 15.84, std 6.45, range [6.66, 74.81]